Protein AF-A0A7H8HJT2-F1 (afdb_monomer)

Solvent-accessible surface area (backbone atoms only — not comparable to full-atom values): 13475 Å² total; per-residue (Å²): 136,85,87,85,81,87,90,82,76,97,67,93,83,79,85,86,83,77,87,74,81,73,79,78,73,80,71,80,75,73,77,80,58,39,55,55,86,49,66,78,91,55,50,76,42,41,47,87,78,46,63,70,43,47,49,54,39,50,53,29,63,74,62,76,36,90,57,95,48,67,93,54,37,70,39,71,44,84,57,85,88,40,80,57,45,59,58,64,90,75,38,27,30,30,33,63,17,70,44,90,93,54,95,56,66,68,40,27,31,41,36,38,36,79,79,39,31,36,31,40,17,75,62,60,74,75,50,65,28,39,32,20,68,51,51,37,44,98,47,54,61,74,50,54,79,88,39,54,77,39,38,46,72,74,45,54,73,57,47,47,51,50,53,50,30,52,74,71,66,72,53,85,56,47,74,38,81,56,58,32,22,50,56,35,71,62,66,88,71,41,31,31,34,34,82,53,55,97,42,26,34,41,35,35,37,82,88,70,45,41,36,38,17,75,54,54,66,73,47,67,24,24,55,37,84,91,68

Mean predicted aligned error: 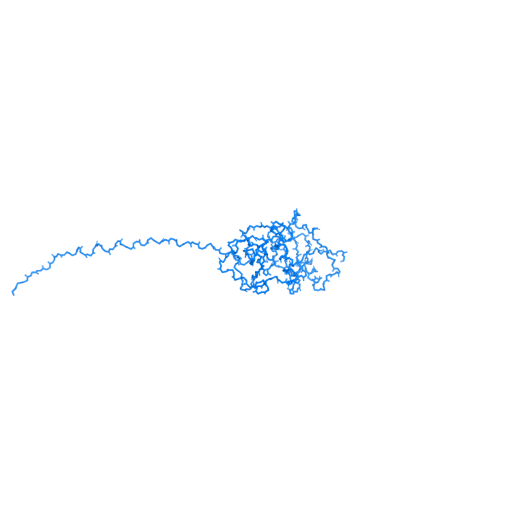10.38 Å

Secondary structure (DSSP, 8-state):
-----------SSSSSSSS-----PPPP-PPPPPBTT--TTPEEEEGGGS-HHHHHHHHHHHTT---SSTTTTTEE---TT--S-BPPTTSEEEEE---TT-SS--S-EEEEETTS-EEEESSTTSS-EEEETT---SPPTT-GGGSEEEEGGGS-HHHHHHHHHHHTT----EEE--TTS-SPP--TTSEEEEE-SSS-EEEEETTS-EEEESSTTS--EEEETT-

Radius of gyration: 28.76 Å; Cα contacts (8 Å, |Δi|>4): 379; chains: 1; bounding box: 74×33×116 Å

Structure (mmCIF, N/CA/C/O backbone):
data_AF-A0A7H8HJT2-F1
#
_entry.id   AF-A0A7H8HJT2-F1
#
loop_
_atom_site.group_PDB
_atom_site.id
_atom_site.type_symbol
_atom_site.label_atom_id
_atom_site.label_alt_id
_atom_site.label_comp_id
_atom_site.label_asym_id
_atom_site.label_entity_id
_atom_site.label_seq_id
_atom_site.pdbx_PDB_ins_code
_atom_site.Cartn_x
_atom_site.Cartn_y
_atom_site.Cartn_z
_atom_site.occupancy
_atom_site.B_iso_or_equiv
_atom_site.auth_seq_id
_atom_site.auth_comp_id
_atom_site.auth_asym_id
_atom_site.auth_atom_id
_atom_site.pdbx_PDB_model_num
ATOM 1 N N . MET A 1 1 ? -49.326 -6.472 -87.499 1.00 36.31 1 MET A N 1
ATOM 2 C CA . MET A 1 1 ? -49.658 -7.891 -87.725 1.00 36.31 1 MET A CA 1
ATOM 3 C C . MET A 1 1 ? -48.953 -8.717 -86.665 1.00 36.31 1 MET A C 1
ATOM 5 O O . MET A 1 1 ? -47.756 -8.562 -86.496 1.00 36.31 1 MET A O 1
ATOM 9 N N . THR A 1 2 ? -49.753 -9.527 -85.975 1.00 38.62 2 THR A N 1
ATOM 10 C CA . THR A 1 2 ? -49.403 -10.780 -85.284 1.00 38.62 2 THR A CA 1
ATOM 11 C C . THR A 1 2 ? -48.556 -10.730 -84.001 1.00 38.62 2 THR A C 1
ATOM 13 O O . THR A 1 2 ? -47.349 -10.535 -83.999 1.00 38.62 2 THR A O 1
ATOM 16 N N . ASN A 1 3 ? -49.277 -10.997 -82.908 1.00 44.75 3 ASN A N 1
ATOM 17 C CA . ASN A 1 3 ? -48.863 -11.364 -81.553 1.00 44.75 3 ASN A CA 1
ATOM 18 C C . ASN A 1 3 ? -47.884 -12.549 -81.499 1.00 44.75 3 ASN A C 1
ATOM 20 O O . ASN A 1 3 ? -48.032 -13.449 -82.313 1.00 44.75 3 ASN A O 1
ATOM 24 N N . TYR A 1 4 ? -47.102 -12.675 -80.418 1.00 41.81 4 TYR A N 1
ATOM 25 C CA . TYR A 1 4 ? -47.000 -13.956 -79.701 1.00 41.81 4 TYR A CA 1
ATOM 26 C C . TYR A 1 4 ? -46.896 -13.742 -78.188 1.00 41.81 4 TYR A C 1
ATOM 28 O O . TYR A 1 4 ? -46.193 -12.873 -77.683 1.00 41.81 4 TYR A O 1
ATOM 36 N N . ARG A 1 5 ? -47.720 -14.517 -77.491 1.00 43.94 5 ARG A N 1
ATOM 37 C CA . ARG A 1 5 ? -48.056 -14.434 -76.075 1.00 43.94 5 ARG A CA 1
ATOM 38 C C . ARG A 1 5 ? -46.945 -14.998 -75.190 1.00 43.94 5 ARG A C 1
ATOM 40 O O . ARG A 1 5 ? -46.301 -15.973 -75.547 1.00 43.94 5 ARG A O 1
ATOM 47 N N . SER A 1 6 ? -46.836 -14.381 -74.017 1.00 53.16 6 SER A N 1
ATOM 48 C CA . SER A 1 6 ? -46.512 -14.927 -72.696 1.00 53.16 6 SER A CA 1
ATOM 49 C C . SER A 1 6 ? -46.034 -16.382 -72.576 1.00 53.16 6 SER A C 1
ATOM 51 O O . SER A 1 6 ? -46.687 -17.300 -73.064 1.00 53.16 6 SER A O 1
ATOM 53 N N . ARG A 1 7 ? -45.079 -16.537 -71.642 1.00 49.69 7 ARG A N 1
ATOM 54 C CA . ARG A 1 7 ? -44.707 -17.728 -70.849 1.00 49.69 7 ARG A CA 1
ATOM 55 C C . ARG A 1 7 ? -43.439 -18.434 -71.312 1.00 49.69 7 ARG A C 1
ATOM 57 O O . ARG A 1 7 ? -43.517 -19.379 -72.072 1.00 49.69 7 ARG A O 1
ATOM 64 N N . LEU A 1 8 ? -42.313 -18.006 -70.745 1.00 44.44 8 LEU A N 1
ATOM 65 C CA . LEU A 1 8 ? -41.149 -18.818 -70.360 1.00 44.44 8 LEU A CA 1
ATOM 66 C C . LEU A 1 8 ? -40.417 -17.972 -69.297 1.00 44.44 8 LEU A C 1
ATOM 68 O O . LEU A 1 8 ? -39.782 -16.974 -69.606 1.00 44.44 8 LEU A O 1
ATOM 72 N N . ALA A 1 9 ? -40.822 -18.120 -68.034 1.00 41.59 9 ALA A N 1
ATOM 73 C CA . ALA A 1 9 ? -40.074 -18.914 -67.055 1.00 41.59 9 ALA A CA 1
ATOM 74 C C . ALA A 1 9 ? -38.827 -18.138 -66.569 1.00 41.59 9 ALA A C 1
ATOM 76 O O . ALA A 1 9 ? -37.747 -18.235 -67.130 1.00 41.59 9 ALA A O 1
ATOM 77 N N . ALA A 1 10 ? -38.947 -17.224 -65.606 1.00 43.66 10 ALA A N 1
ATOM 78 C CA . ALA A 1 10 ? -39.059 -17.555 -64.179 1.00 43.66 10 ALA A CA 1
ATOM 79 C C . ALA A 1 10 ? -38.002 -18.562 -63.663 1.00 43.66 10 ALA A C 1
ATOM 81 O O . ALA A 1 10 ? -38.321 -19.373 -62.803 1.00 43.66 10 ALA A O 1
ATOM 82 N N . VAL A 1 11 ? -36.760 -18.537 -64.176 1.00 43.28 11 VAL A N 1
ATOM 83 C CA . VAL A 1 11 ? -35.642 -19.337 -63.606 1.00 43.28 11 VAL A CA 1
ATOM 84 C C . VAL A 1 11 ? -34.335 -18.542 -63.410 1.00 43.28 11 VAL A C 1
ATOM 86 O O . VAL A 1 11 ? -33.373 -19.053 -62.854 1.00 43.28 11 VAL A O 1
ATOM 89 N N . LEU A 1 12 ? -34.288 -17.246 -63.731 1.00 40.78 12 LEU A N 1
ATOM 90 C CA . LEU A 1 12 ? -33.109 -16.392 -63.475 1.00 40.78 12 LEU A CA 1
ATOM 91 C C . LEU A 1 12 ? -33.237 -15.526 -62.208 1.00 40.78 12 LEU A C 1
ATOM 93 O O . LEU A 1 12 ? -32.639 -14.462 -62.107 1.00 40.78 12 LEU A O 1
ATOM 97 N N . LEU A 1 13 ? -34.016 -15.994 -61.228 1.00 43.12 13 LEU A N 1
ATOM 98 C CA . LEU A 1 13 ? -34.154 -15.357 -59.913 1.00 43.12 13 LEU A CA 1
ATOM 99 C C . LEU A 1 13 ? -34.208 -16.397 -58.777 1.00 43.12 13 LEU A C 1
ATOM 101 O O . LEU A 1 13 ? -34.994 -16.277 -57.847 1.00 43.12 13 LEU A O 1
ATOM 105 N N . ALA A 1 14 ? -33.410 -17.463 -58.879 1.00 44.62 14 ALA A N 1
ATOM 106 C CA . ALA A 1 14 ? -33.307 -18.498 -57.841 1.00 44.62 14 ALA A CA 1
ATOM 107 C C . ALA A 1 14 ? -31.869 -19.023 -57.660 1.00 44.62 14 ALA A C 1
ATOM 109 O O . ALA A 1 14 ? -31.666 -20.178 -57.306 1.00 44.62 14 ALA A O 1
ATOM 110 N N . LEU A 1 15 ? -30.859 -18.184 -57.918 1.00 43.91 15 LEU A N 1
ATOM 111 C CA . LEU A 1 15 ? -29.438 -18.526 -57.724 1.00 43.91 15 LEU A CA 1
ATOM 112 C C . LEU A 1 15 ? -28.619 -17.388 -57.086 1.00 43.91 15 LEU A C 1
ATOM 114 O O . LEU A 1 15 ? -27.396 -17.402 -57.128 1.00 43.91 15 LEU A O 1
ATOM 118 N N . LEU A 1 16 ? -29.293 -16.417 -56.457 1.00 45.38 16 LEU A N 1
ATOM 119 C CA . LEU A 1 16 ? -28.663 -15.282 -55.766 1.00 45.38 16 LEU A CA 1
ATOM 120 C C . LEU A 1 16 ? -29.206 -15.086 -54.334 1.00 45.38 16 LEU A C 1
ATOM 122 O O . LEU A 1 16 ? -29.330 -13.965 -53.859 1.00 45.38 16 LEU A O 1
ATOM 126 N N . ALA A 1 17 ? -29.577 -16.172 -53.648 1.00 46.28 17 ALA A N 1
ATOM 127 C CA . ALA A 1 17 ? -30.176 -16.106 -52.306 1.00 46.28 17 ALA A CA 1
ATOM 128 C C . ALA A 1 17 ? -29.551 -17.071 -51.279 1.00 46.28 17 ALA A C 1
ATOM 130 O O . ALA A 1 17 ? -30.155 -17.339 -50.247 1.00 46.28 17 ALA A O 1
ATOM 131 N N . THR A 1 18 ? -28.344 -17.593 -51.527 1.00 50.56 18 THR A N 1
ATOM 132 C CA . THR A 1 18 ? -27.650 -18.498 -50.584 1.00 50.56 18 THR A CA 1
ATOM 133 C C . THR A 1 18 ? -26.267 -18.012 -50.140 1.00 50.56 18 THR A C 1
ATOM 135 O O . THR A 1 18 ? -25.578 -18.735 -49.429 1.00 50.56 18 THR A O 1
ATOM 138 N N . LEU A 1 19 ? -25.857 -16.783 -50.483 1.00 48.25 19 LEU A N 1
ATOM 139 C CA . LEU A 1 19 ? -24.495 -16.289 -50.211 1.00 48.25 19 LEU A CA 1
ATOM 140 C C . LEU A 1 19 ? -24.355 -15.313 -49.027 1.00 48.25 19 LEU A C 1
ATOM 142 O O . LEU A 1 19 ? -23.348 -14.621 -48.930 1.00 48.25 19 LEU A O 1
ATOM 146 N N . PHE A 1 20 ? -25.331 -15.255 -48.118 1.00 52.09 20 PHE A N 1
ATOM 147 C CA . PHE A 1 20 ? -25.236 -14.450 -46.888 1.00 52.09 20 PHE A CA 1
ATOM 148 C C . PHE A 1 20 ? -25.702 -15.225 -45.647 1.00 52.09 20 PHE A C 1
ATOM 150 O O . PHE A 1 20 ? -26.383 -14.693 -44.776 1.00 52.09 20 PHE A O 1
ATOM 157 N N . ALA A 1 21 ? -25.306 -16.494 -45.524 1.00 54.56 21 ALA A N 1
ATOM 158 C CA . ALA A 1 21 ? -25.203 -17.110 -44.203 1.00 54.56 21 ALA A CA 1
ATOM 159 C C . ALA A 1 21 ? -23.903 -16.601 -43.562 1.00 54.56 21 ALA A C 1
ATOM 161 O O . ALA A 1 21 ? -22.869 -17.261 -43.605 1.00 54.56 21 ALA A O 1
ATOM 162 N N . GLY A 1 22 ? -23.939 -15.364 -43.058 1.00 55.56 22 GLY A N 1
ATOM 163 C CA . GLY A 1 22 ? -22.834 -14.784 -42.307 1.00 55.56 22 GLY A CA 1
ATOM 164 C C . GLY A 1 22 ? -22.571 -15.634 -41.071 1.00 55.56 22 GLY A C 1
ATOM 165 O O . GLY A 1 22 ? -23.349 -15.615 -40.120 1.00 55.56 22 GLY A O 1
ATOM 166 N N . THR A 1 23 ? -21.483 -16.398 -41.082 1.00 58.75 23 THR A N 1
ATOM 167 C CA . THR A 1 23 ? -20.924 -16.979 -39.866 1.00 58.75 23 THR A CA 1
ATOM 168 C C . THR A 1 23 ? -20.463 -15.813 -39.002 1.00 58.75 23 THR A C 1
ATOM 170 O O . THR A 1 23 ? -19.414 -15.226 -39.269 1.00 58.75 23 THR A O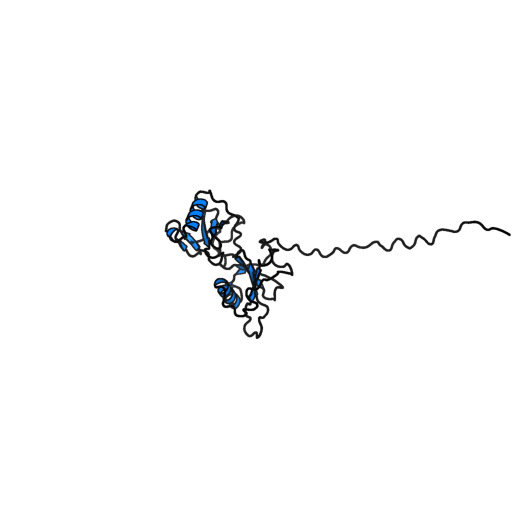 1
ATOM 173 N N . ALA A 1 24 ? -21.266 -15.427 -38.010 1.00 62.06 24 ALA A N 1
ATOM 174 C CA . ALA A 1 24 ? -20.833 -14.493 -36.984 1.00 62.06 24 ALA A CA 1
ATOM 175 C C . ALA A 1 24 ? -19.633 -15.126 -36.272 1.00 62.06 24 ALA A C 1
ATOM 177 O O . ALA A 1 24 ? -19.785 -16.049 -35.473 1.00 62.06 24 ALA A O 1
ATOM 178 N N . THR A 1 25 ? -18.425 -14.685 -36.620 1.00 61.06 25 THR A N 1
ATOM 179 C CA . THR A 1 25 ? -17.225 -15.020 -35.862 1.00 61.06 25 THR A CA 1
ATOM 180 C C . THR A 1 25 ? -17.430 -14.459 -34.459 1.00 61.06 25 THR A C 1
ATOM 182 O O . THR A 1 25 ? -17.683 -13.255 -34.351 1.00 61.06 25 THR A O 1
ATOM 185 N N . PRO A 1 26 ? -17.371 -15.273 -33.392 1.00 56.22 26 PRO A N 1
ATOM 186 C CA . PRO A 1 26 ? -17.445 -14.735 -32.045 1.00 56.22 26 PRO A CA 1
ATOM 187 C C . PRO A 1 26 ? -16.291 -13.745 -31.885 1.00 56.22 26 PRO A C 1
ATOM 189 O O . PRO A 1 26 ? -15.125 -14.119 -32.028 1.00 56.22 26 PRO A O 1
ATOM 192 N N . SER A 1 27 ? -16.614 -12.471 -31.649 1.00 60.16 27 SER A N 1
ATOM 193 C CA . SER A 1 27 ? -15.609 -11.497 -31.235 1.00 60.16 27 SER A CA 1
ATOM 194 C C . SER A 1 27 ? -14.902 -12.059 -30.003 1.00 60.16 27 SER A C 1
ATOM 196 O O . SER A 1 27 ? -15.592 -12.579 -29.117 1.00 60.16 27 SER A O 1
ATOM 198 N N . PRO A 1 28 ? -13.561 -11.990 -29.923 1.00 52.22 28 PRO A N 1
ATOM 199 C CA . PRO A 1 28 ? -12.865 -12.403 -28.718 1.00 52.22 28 PRO A CA 1
ATOM 200 C C . PRO A 1 28 ? -13.460 -11.622 -27.547 1.00 52.22 28 PRO A C 1
ATOM 202 O O . PRO A 1 28 ? -13.489 -10.390 -27.563 1.00 52.22 28 PRO A O 1
ATOM 205 N N . ALA A 1 29 ? -14.006 -12.345 -26.569 1.00 56.38 29 ALA A N 1
ATOM 206 C CA . ALA A 1 29 ? -14.458 -11.739 -25.333 1.00 56.38 29 ALA A CA 1
ATOM 207 C C . ALA A 1 29 ? -13.228 -11.099 -24.688 1.00 56.38 29 ALA A C 1
ATOM 209 O O . ALA A 1 29 ? -12.302 -11.803 -24.284 1.00 56.38 29 ALA A O 1
ATOM 210 N N . VAL A 1 30 ? -13.191 -9.767 -24.648 1.00 58.25 30 VAL A N 1
ATOM 211 C CA . VAL A 1 30 ? -12.221 -9.050 -23.822 1.00 58.25 30 VAL A CA 1
ATOM 212 C C . VAL A 1 30 ? -12.457 -9.551 -22.402 1.00 58.25 30 VAL A C 1
ATOM 214 O O . VAL A 1 30 ? -13.586 -9.476 -21.910 1.00 58.25 30 VAL A O 1
ATOM 217 N N . ALA A 1 31 ? -11.434 -10.148 -21.786 1.00 65.31 31 ALA A N 1
ATOM 218 C CA . ALA A 1 31 ? -11.529 -10.577 -20.399 1.00 65.31 31 ALA A CA 1
ATOM 219 C C . ALA A 1 31 ? -12.005 -9.378 -19.570 1.00 65.31 31 ALA A C 1
ATOM 221 O O . ALA A 1 31 ? -11.460 -8.281 -19.696 1.00 65.31 31 ALA A O 1
ATOM 222 N N . ALA A 1 32 ? -13.072 -9.566 -18.793 1.00 80.06 32 ALA A N 1
ATOM 223 C CA . ALA A 1 32 ? -13.625 -8.486 -17.995 1.00 80.06 32 ALA A CA 1
ATOM 224 C C . ALA A 1 32 ? -12.554 -8.003 -17.008 1.00 80.06 32 ALA A C 1
ATOM 226 O O . ALA A 1 32 ? -12.072 -8.782 -16.187 1.00 80.06 32 ALA A O 1
ATOM 227 N N . GLN A 1 33 ? -12.177 -6.729 -17.109 1.00 91.81 33 GLN A N 1
ATOM 228 C CA . GLN A 1 33 ? -11.269 -6.088 -16.166 1.00 91.81 33 GLN A CA 1
ATOM 229 C C . GLN A 1 33 ? -11.864 -6.149 -14.751 1.00 91.81 33 GLN A C 1
ATOM 231 O O . GLN A 1 33 ? -13.063 -5.929 -14.559 1.00 91.81 33 GLN A O 1
ATOM 236 N N . ASN A 1 34 ? -11.027 -6.423 -13.749 1.00 94.44 34 ASN A N 1
ATOM 237 C CA . ASN A 1 34 ? -11.461 -6.450 -12.355 1.00 94.44 34 ASN A CA 1
ATOM 238 C C . ASN A 1 34 ? -12.045 -5.091 -11.934 1.00 94.44 34 ASN A C 1
ATOM 240 O O . ASN A 1 34 ? -11.477 -4.047 -12.239 1.00 94.44 34 ASN A O 1
ATOM 244 N N . ALA A 1 35 ? -13.150 -5.085 -11.184 1.00 94.88 35 ALA A N 1
ATOM 245 C CA . ALA A 1 35 ? -13.676 -3.859 -10.576 1.00 94.88 35 ALA A CA 1
ATOM 246 C C . ALA A 1 35 ? -12.667 -3.250 -9.585 1.00 94.88 35 ALA A C 1
ATOM 248 O O . ALA A 1 35 ? -11.892 -3.991 -8.979 1.00 94.88 35 ALA A O 1
ATOM 249 N N . CYS A 1 36 ? -12.693 -1.924 -9.383 1.00 93.88 36 CYS A N 1
ATOM 250 C CA . CYS A 1 36 ? -11.777 -1.251 -8.457 1.00 93.88 36 CYS A CA 1
ATOM 251 C C . CYS A 1 36 ? -11.707 -1.959 -7.097 1.00 93.88 36 CYS A C 1
ATOM 253 O O . CYS A 1 36 ? -12.728 -2.203 -6.451 1.00 93.88 36 CYS A O 1
ATOM 255 N N . GLY A 1 37 ? -10.489 -2.284 -6.667 1.00 86.31 37 GLY A N 1
ATOM 256 C CA . GLY A 1 37 ? -10.242 -2.959 -5.400 1.00 86.31 37 GLY A CA 1
ATOM 257 C C . GLY A 1 37 ? -10.447 -4.474 -5.382 1.00 86.31 37 GLY A C 1
ATOM 258 O O . GLY A 1 37 ? -10.168 -5.098 -4.360 1.00 86.31 37 GLY A O 1
ATOM 259 N N . ASN A 1 38 ? -10.886 -5.082 -6.487 1.00 90.50 38 ASN A N 1
ATOM 260 C CA . ASN A 1 38 ? -10.845 -6.528 -6.652 1.00 90.50 38 ASN A CA 1
ATOM 261 C C . ASN A 1 38 ? -9.443 -6.962 -7.116 1.00 90.50 38 ASN A C 1
ATOM 263 O O . ASN A 1 38 ? -9.098 -6.848 -8.291 1.00 90.50 38 ASN A O 1
ATOM 267 N N . LEU A 1 39 ? -8.653 -7.492 -6.183 1.00 90.25 39 LEU A N 1
ATOM 268 C CA . LEU A 1 39 ? -7.288 -7.975 -6.426 1.00 90.25 39 LEU A CA 1
ATOM 269 C C . LEU A 1 39 ? -7.215 -9.480 -6.727 1.00 90.25 39 LEU A C 1
ATOM 271 O O . LEU A 1 39 ? -6.126 -10.037 -6.846 1.00 90.25 39 LEU A O 1
ATOM 275 N N . SER A 1 40 ? -8.359 -10.159 -6.852 1.00 86.56 40 SER A N 1
ATOM 276 C CA . SER A 1 40 ? -8.369 -11.583 -7.189 1.00 86.56 40 SER A CA 1
ATOM 277 C C . SER A 1 40 ? -7.726 -11.838 -8.556 1.00 86.56 40 SER A C 1
ATOM 279 O O . SER A 1 40 ? -7.877 -11.056 -9.494 1.00 86.56 40 SER A O 1
ATOM 281 N N . GLY A 1 41 ? -6.981 -12.938 -8.661 1.00 88.69 41 GLY A N 1
ATOM 282 C CA . GLY A 1 41 ? -6.293 -13.332 -9.893 1.00 88.69 41 GLY A CA 1
ATOM 283 C C . GLY A 1 41 ? -4.896 -12.731 -10.081 1.00 88.69 41 GLY A C 1
ATOM 284 O O . GLY A 1 41 ? -4.167 -13.199 -10.953 1.00 88.69 41 GLY A O 1
ATOM 285 N N . PHE A 1 42 ? -4.472 -11.769 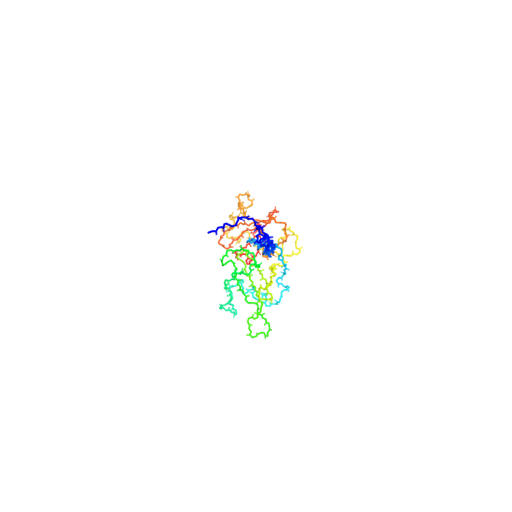-9.253 1.00 92.69 42 PHE A N 1
ATOM 286 C CA . PHE A 1 42 ? -3.082 -11.312 -9.256 1.00 92.69 42 PHE A CA 1
ATOM 287 C C . PHE A 1 42 ? -2.168 -12.339 -8.588 1.00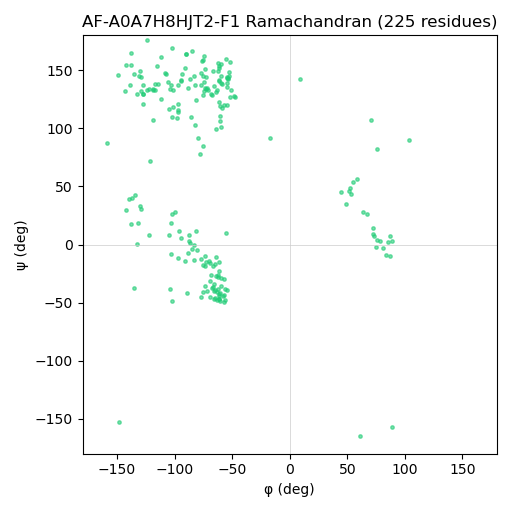 92.69 42 PHE A C 1
ATOM 289 O O . PHE A 1 42 ? -2.499 -12.922 -7.558 1.00 92.69 42 PHE A O 1
ATOM 296 N N . SER A 1 43 ? -0.984 -12.546 -9.164 1.00 93.62 43 SER A N 1
ATOM 297 C CA . SER A 1 43 ? 0.084 -13.262 -8.466 1.00 93.62 43 SER A CA 1
ATOM 298 C C . SER A 1 43 ? 0.682 -12.357 -7.395 1.00 93.62 43 SER A C 1
ATOM 300 O O . SER A 1 43 ? 1.029 -11.213 -7.686 1.00 93.62 43 SER A O 1
ATOM 302 N N . HIS A 1 44 ? 0.833 -12.875 -6.181 1.00 90.62 44 HIS A N 1
ATOM 303 C CA . HIS A 1 44 ? 1.448 -12.151 -5.073 1.00 90.62 44 HIS A CA 1
ATOM 304 C C . HIS A 1 44 ? 2.957 -12.400 -5.010 1.00 90.62 44 HIS A C 1
ATOM 306 O O . HIS A 1 44 ? 3.460 -13.445 -5.435 1.00 90.62 44 HIS A O 1
ATOM 312 N N . THR A 1 45 ? 3.686 -11.430 -4.475 1.00 92.12 45 THR A N 1
ATOM 313 C CA . THR A 1 45 ? 5.106 -11.540 -4.147 1.00 92.12 45 THR A CA 1
ATOM 314 C C . THR A 1 45 ? 5.411 -10.666 -2.944 1.00 92.12 45 THR A C 1
ATOM 316 O O . THR A 1 45 ? 4.860 -9.579 -2.812 1.00 92.12 45 THR A O 1
ATOM 319 N N . THR A 1 46 ? 6.339 -11.081 -2.087 1.00 90.81 46 THR A N 1
ATOM 320 C CA . THR A 1 46 ? 6.838 -10.180 -1.044 1.00 90.81 46 THR A CA 1
ATOM 321 C C . THR A 1 46 ? 7.757 -9.130 -1.662 1.00 90.81 46 THR A C 1
ATOM 323 O O . THR A 1 46 ? 8.446 -9.408 -2.651 1.00 90.81 46 THR A O 1
ATOM 326 N N . LEU A 1 47 ? 7.823 -7.939 -1.059 1.00 92.06 47 LEU A N 1
ATOM 327 C CA . LEU A 1 47 ? 8.789 -6.910 -1.465 1.00 92.06 47 LEU A CA 1
ATOM 328 C C . LEU A 1 47 ? 10.235 -7.438 -1.415 1.00 92.06 47 LEU A C 1
ATOM 330 O O . LEU A 1 47 ? 11.028 -7.179 -2.313 1.00 92.06 47 LEU A O 1
ATOM 334 N N . SER A 1 48 ? 10.556 -8.251 -0.405 1.00 90.75 48 SER A N 1
ATOM 335 C CA . SER A 1 48 ? 11.877 -8.868 -0.227 1.00 90.75 48 SER A CA 1
ATOM 336 C C . SER A 1 48 ? 12.254 -9.899 -1.296 1.00 90.75 48 SER A C 1
ATOM 338 O O . SER A 1 48 ? 13.433 -10.216 -1.430 1.00 90.75 48 SER A O 1
ATOM 340 N N . ALA A 1 49 ? 11.284 -10.432 -2.046 1.00 94.06 49 ALA A N 1
ATOM 341 C CA . ALA A 1 49 ? 11.524 -11.374 -3.139 1.00 94.06 49 ALA A CA 1
ATOM 342 C C . ALA A 1 49 ? 11.765 -10.678 -4.494 1.00 94.06 49 ALA A C 1
ATOM 344 O O . ALA A 1 49 ? 12.091 -11.341 -5.481 1.00 94.06 49 ALA A O 1
ATOM 345 N N . LEU A 1 50 ? 11.591 -9.355 -4.562 1.00 96.44 50 LEU A N 1
ATOM 346 C CA . LEU A 1 50 ? 11.877 -8.545 -5.745 1.00 96.44 50 LEU A CA 1
ATOM 347 C C . LEU A 1 50 ? 13.363 -8.136 -5.797 1.00 96.44 50 LEU A C 1
ATOM 349 O O . LEU A 1 50 ? 14.075 -8.262 -4.798 1.00 96.44 50 LEU A O 1
ATOM 353 N N . PRO A 1 51 ? 13.863 -7.629 -6.945 1.00 97.75 51 PRO A N 1
ATOM 354 C CA . PRO A 1 51 ? 15.188 -7.010 -7.000 1.00 97.75 51 PRO A CA 1
ATOM 355 C C . PRO A 1 51 ? 15.344 -5.922 -5.930 1.00 97.75 51 PRO A C 1
ATOM 357 O O . PRO A 1 51 ? 14.389 -5.197 -5.652 1.00 97.75 51 PRO A O 1
ATOM 360 N N . ALA A 1 52 ? 16.542 -5.775 -5.358 1.00 97.38 52 ALA A N 1
ATOM 361 C CA . ALA A 1 52 ? 16.791 -4.857 -4.242 1.00 97.38 52 ALA A CA 1
ATOM 362 C C . ALA A 1 52 ? 16.411 -3.398 -4.559 1.00 97.38 52 ALA A C 1
ATOM 364 O O . ALA A 1 52 ? 15.971 -2.663 -3.675 1.00 97.38 52 ALA A O 1
ATOM 365 N N . GLU A 1 53 ? 16.505 -2.995 -5.829 1.00 98.25 53 GLU A N 1
ATOM 366 C CA . GLU A 1 53 ? 16.103 -1.667 -6.292 1.00 98.25 53 GLU A CA 1
ATOM 367 C C . GLU A 1 53 ? 14.604 -1.407 -6.090 1.00 98.25 53 GLU A C 1
ATOM 369 O O . GLU A 1 53 ? 14.215 -0.261 -5.888 1.00 98.25 53 GLU A O 1
ATOM 374 N N . ALA A 1 54 ? 13.756 -2.444 -6.090 1.00 98.12 54 ALA A N 1
ATOM 375 C CA . ALA A 1 54 ? 12.331 -2.304 -5.794 1.00 98.12 54 ALA A CA 1
ATOM 376 C C . ALA A 1 54 ? 12.109 -1.868 -4.339 1.00 98.12 54 ALA A C 1
ATOM 378 O O . ALA A 1 54 ? 11.293 -0.986 -4.089 1.00 98.12 54 ALA A O 1
ATOM 379 N N . THR A 1 55 ? 12.878 -2.413 -3.391 1.00 96.69 55 THR A N 1
ATOM 380 C CA . THR A 1 55 ? 12.862 -1.969 -1.988 1.00 96.69 55 THR A CA 1
ATOM 381 C C . THR A 1 55 ? 13.331 -0.522 -1.861 1.00 96.69 55 THR A C 1
ATOM 383 O O . THR A 1 55 ? 12.730 0.257 -1.125 1.00 96.69 55 THR A O 1
ATOM 386 N N . THR A 1 56 ? 14.369 -0.124 -2.604 1.00 97.31 56 THR A N 1
ATOM 387 C CA . THR A 1 56 ? 14.813 1.278 -2.644 1.00 97.31 56 THR A CA 1
ATOM 388 C C . THR A 1 56 ? 13.715 2.200 -3.173 1.00 97.31 56 THR A C 1
ATOM 390 O O . THR A 1 56 ? 13.413 3.202 -2.529 1.00 97.31 56 THR A O 1
ATOM 393 N N . THR A 1 57 ? 13.083 1.855 -4.298 1.00 98.19 57 THR A N 1
ATOM 394 C CA . THR A 1 57 ? 11.967 2.627 -4.863 1.00 98.19 57 THR A CA 1
ATOM 395 C C . THR A 1 57 ? 10.786 2.688 -3.896 1.00 98.19 57 THR A C 1
ATOM 397 O O . THR A 1 57 ? 10.248 3.768 -3.676 1.00 98.19 57 THR A O 1
ATOM 400 N N . TYR A 1 58 ? 10.415 1.571 -3.266 1.00 95.88 58 TYR A N 1
ATOM 401 C CA . TYR A 1 58 ? 9.370 1.536 -2.242 1.00 95.88 58 TYR A CA 1
ATOM 402 C C . TYR A 1 58 ? 9.666 2.509 -1.093 1.00 95.88 58 TYR A C 1
ATOM 404 O O . TYR A 1 58 ? 8.803 3.308 -0.738 1.00 95.88 58 TYR A O 1
ATOM 412 N N . ASN A 1 59 ? 10.890 2.503 -0.558 1.00 93.56 59 ASN A N 1
ATOM 413 C CA . ASN A 1 59 ? 11.277 3.408 0.525 1.00 93.56 59 ASN A CA 1
ATOM 414 C C . ASN A 1 59 ? 11.191 4.883 0.107 1.00 93.56 59 ASN A C 1
ATOM 416 O O . ASN A 1 59 ? 10.746 5.701 0.904 1.00 93.56 59 ASN A O 1
ATOM 420 N N . LEU A 1 60 ? 11.562 5.216 -1.136 1.00 96.06 60 LEU A N 1
ATOM 421 C CA . LEU A 1 60 ? 11.389 6.571 -1.670 1.00 96.06 60 LEU A CA 1
ATOM 422 C C . LEU A 1 60 ? 9.912 6.952 -1.782 1.00 96.06 60 LEU A C 1
ATOM 424 O O . LEU A 1 60 ? 9.564 8.083 -1.475 1.00 96.06 60 LEU A O 1
ATOM 428 N N . ILE A 1 61 ? 9.036 6.026 -2.180 1.00 95.00 61 ILE A N 1
ATOM 429 C CA . ILE A 1 61 ? 7.586 6.273 -2.205 1.00 95.00 61 ILE A CA 1
ATOM 430 C C . ILE A 1 61 ? 7.078 6.599 -0.795 1.00 95.00 61 ILE A C 1
ATOM 432 O O . ILE A 1 61 ? 6.305 7.538 -0.636 1.00 95.00 61 ILE A O 1
ATOM 436 N N . GL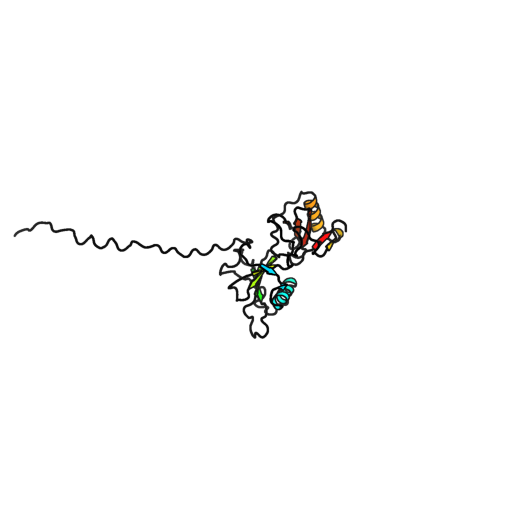N A 1 62 ? 7.552 5.886 0.235 1.00 88.94 62 GLN A N 1
ATOM 437 C CA . GLN A 1 62 ? 7.140 6.145 1.622 1.00 88.94 62 GLN A CA 1
ATOM 438 C C . GLN A 1 62 ? 7.554 7.532 2.127 1.00 88.94 62 GLN A C 1
ATOM 440 O O . GLN A 1 62 ? 6.912 8.076 3.022 1.00 88.94 62 GLN A O 1
ATOM 445 N N . THR A 1 63 ? 8.633 8.099 1.583 1.00 88.69 63 THR A N 1
ATOM 446 C CA . THR A 1 63 ? 9.156 9.414 1.983 1.00 88.69 63 THR A CA 1
ATOM 447 C C . THR A 1 63 ? 8.850 10.524 0.982 1.00 88.69 63 THR A C 1
ATOM 449 O O . THR A 1 63 ? 9.374 11.622 1.144 1.00 88.69 63 THR A O 1
ATOM 452 N N . ASP A 1 64 ? 8.030 10.247 -0.036 1.00 91.81 64 ASP A N 1
ATOM 453 C CA . ASP A 1 64 ? 7.730 11.161 -1.146 1.00 91.81 64 ASP A CA 1
ATOM 454 C C . ASP A 1 64 ? 8.994 11.698 -1.857 1.00 91.81 64 ASP A C 1
ATOM 456 O O . ASP A 1 64 ? 9.150 12.880 -2.166 1.00 91.81 64 ASP A O 1
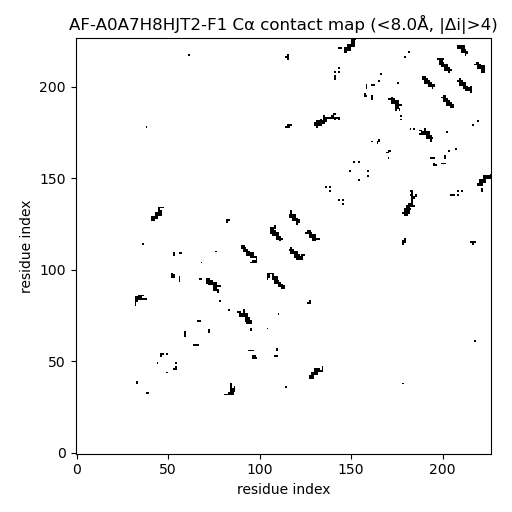ATOM 460 N N . GLY A 1 65 ? 9.945 10.796 -2.108 1.00 93.25 65 GLY A N 1
ATOM 461 C CA . GLY A 1 65 ? 11.188 11.075 -2.816 1.00 93.25 65 GLY A CA 1
ATOM 462 C C . GLY A 1 65 ? 12.343 11.540 -1.912 1.00 93.25 65 GLY A C 1
ATOM 463 O O . GLY A 1 65 ? 12.375 11.210 -0.723 1.00 93.25 65 GLY A O 1
ATOM 464 N N . PRO A 1 66 ? 13.346 12.249 -2.477 1.00 96.75 66 PRO A N 1
ATOM 465 C CA . PRO A 1 66 ? 13.433 12.693 -3.873 1.00 96.75 66 PRO A CA 1
ATOM 466 C C . PRO A 1 66 ? 13.551 11.524 -4.861 1.00 96.75 66 PRO A C 1
ATOM 468 O O . PRO A 1 66 ? 14.312 10.582 -4.640 1.00 96.75 66 PRO A O 1
ATOM 471 N N . PHE A 1 67 ? 12.812 11.591 -5.971 1.00 97.38 67 PHE A N 1
ATOM 472 C CA . PHE A 1 67 ? 12.804 10.529 -6.978 1.00 97.38 67 PHE A CA 1
ATOM 473 C C . PHE A 1 67 ? 13.933 10.682 -8.011 1.00 97.38 67 PHE A C 1
ATOM 475 O O . PHE A 1 67 ? 14.238 11.804 -8.425 1.00 97.38 67 PHE A O 1
ATOM 482 N N . PRO A 1 68 ? 14.543 9.572 -8.470 1.00 95.25 68 PRO A N 1
ATOM 483 C CA . PRO A 1 68 ? 15.638 9.605 -9.439 1.00 95.25 68 PRO A CA 1
ATOM 484 C C . PRO A 1 68 ? 15.198 10.061 -10.837 1.00 95.25 68 PRO A C 1
ATOM 486 O O . PRO A 1 68 ? 16.015 10.613 -11.574 1.00 95.25 68 PRO A O 1
ATOM 489 N N . TYR A 1 69 ? 13.926 9.871 -11.204 1.00 96.62 69 TYR A N 1
ATOM 490 C CA . TYR A 1 69 ? 13.368 10.339 -12.474 1.00 96.62 69 TYR A CA 1
ATOM 491 C C . TYR A 1 69 ? 12.186 11.286 -12.220 1.00 96.62 69 TYR A C 1
ATOM 493 O O . TYR A 1 69 ? 11.044 10.920 -12.480 1.00 96.62 69 TYR A O 1
ATOM 501 N N . PRO A 1 70 ? 12.419 12.523 -11.746 1.00 94.38 70 PRO A N 1
ATOM 502 C CA . PRO A 1 70 ? 11.364 13.402 -11.220 1.00 94.38 70 PRO A CA 1
ATOM 503 C C . PRO A 1 70 ? 10.315 13.851 -12.253 1.00 94.38 70 PRO A C 1
ATOM 505 O O . PRO A 1 70 ? 9.239 14.296 -11.879 1.00 94.38 70 PRO A O 1
ATOM 508 N N . ASN A 1 71 ? 10.598 13.721 -13.554 1.00 96.19 71 ASN A N 1
ATOM 509 C CA . ASN A 1 71 ? 9.628 14.004 -14.622 1.00 96.19 71 ASN A CA 1
ATOM 510 C C . ASN A 1 71 ? 8.701 12.813 -14.933 1.00 96.19 71 ASN A C 1
ATOM 512 O O . ASN A 1 71 ? 7.852 12.910 -15.817 1.00 96.19 71 ASN A O 1
ATOM 516 N N . ASN A 1 72 ? 8.916 11.664 -14.291 1.00 96.94 72 ASN A N 1
ATOM 517 C CA . ASN A 1 72 ? 8.221 10.416 -14.587 1.00 96.94 72 ASN A CA 1
ATOM 518 C C . ASN A 1 72 ? 7.760 9.677 -13.333 1.00 96.94 72 ASN A C 1
ATOM 520 O O . ASN A 1 72 ? 6.713 9.050 -13.354 1.00 96.94 72 ASN A O 1
ATOM 524 N N . ASP A 1 73 ? 8.550 9.705 -12.270 1.00 98.38 73 ASP A N 1
ATOM 525 C CA . ASP A 1 73 ? 8.217 9.053 -11.015 1.00 98.38 73 ASP A CA 1
ATOM 526 C C . ASP A 1 73 ? 7.149 9.878 -10.288 1.00 98.38 73 ASP A C 1
ATOM 528 O O . ASP A 1 73 ? 7.291 11.090 -10.126 1.00 98.38 73 ASP A O 1
ATOM 532 N N . GLY A 1 74 ? 6.070 9.216 -9.876 1.00 97.56 74 GLY A N 1
ATOM 533 C CA . GLY A 1 74 ? 4.913 9.839 -9.239 1.00 97.56 74 GLY A CA 1
ATOM 534 C C . GLY A 1 74 ? 3.867 10.391 -10.209 1.00 97.56 74 GLY A C 1
ATOM 535 O O . GLY A 1 74 ? 2.863 10.940 -9.757 1.00 97.56 74 GLY A O 1
ATOM 536 N N . VAL A 1 75 ? 4.034 10.242 -11.528 1.00 98.12 75 VAL A N 1
ATOM 537 C CA . VAL A 1 75 ? 2.983 10.628 -12.488 1.00 98.12 75 VAL A CA 1
ATOM 538 C C . VAL A 1 75 ? 1.842 9.609 -12.497 1.00 98.12 75 VAL A C 1
ATOM 540 O O . VAL A 1 75 ? 2.015 8.459 -12.090 1.00 98.12 75 VAL A O 1
ATOM 543 N N . VAL A 1 76 ? 0.670 10.035 -12.973 1.00 98.56 76 VAL A N 1
ATOM 544 C CA . VAL A 1 76 ? -0.512 9.170 -13.090 1.00 98.56 76 VAL A CA 1
ATOM 545 C C . VAL A 1 76 ? -0.254 8.038 -14.085 1.00 98.56 76 VAL A C 1
ATOM 547 O O . VAL A 1 76 ? 0.172 8.275 -15.214 1.00 98.56 76 VAL A O 1
ATOM 550 N N . PHE A 1 77 ? -0.576 6.815 -13.671 1.00 98.62 77 PHE A N 1
ATOM 551 C CA . PHE A 1 77 ? -0.641 5.642 -14.534 1.00 98.62 77 PHE A CA 1
ATOM 552 C C . PHE A 1 77 ? -2.096 5.396 -14.956 1.00 98.62 77 PHE A C 1
ATOM 554 O O . PHE A 1 77 ? -2.928 4.977 -14.156 1.00 98.62 77 PHE A O 1
ATOM 561 N N . ASP A 1 78 ? -2.408 5.640 -16.229 1.00 97.31 78 ASP A N 1
ATOM 562 C CA . ASP A 1 78 ? -3.786 5.590 -16.747 1.00 97.31 78 ASP A CA 1
ATOM 563 C C . ASP A 1 78 ? -4.397 4.177 -16.797 1.00 97.31 78 ASP A C 1
ATOM 565 O O . ASP A 1 78 ? -5.609 4.051 -16.963 1.00 97.31 78 ASP A O 1
ATOM 569 N N . ASN A 1 79 ? -3.582 3.117 -16.703 1.00 97.69 79 ASN A N 1
ATOM 570 C CA . ASN A 1 79 ? -4.028 1.723 -16.829 1.00 97.69 79 ASN A CA 1
ATOM 571 C C . ASN A 1 79 ? -4.864 1.466 -18.107 1.00 97.69 79 ASN A C 1
ATOM 573 O O . ASN A 1 79 ? -5.932 0.854 -18.065 1.00 97.69 79 ASN A O 1
ATOM 577 N N . ARG A 1 80 ? -4.392 1.961 -19.261 1.00 95.50 80 ARG A N 1
ATOM 578 C CA . ARG A 1 80 ? -5.144 1.957 -20.535 1.00 95.50 80 ARG A CA 1
ATOM 579 C C . ARG A 1 80 ? -5.399 0.556 -21.072 1.00 95.50 80 ARG A C 1
ATOM 581 O O . ARG A 1 80 ? -6.437 0.304 -21.672 1.00 95.50 80 ARG A O 1
ATOM 588 N N . GLU A 1 81 ? -4.452 -0.343 -20.845 1.00 94.50 81 GLU A N 1
ATOM 589 C CA . GLU A 1 81 ? -4.526 -1.755 -21.206 1.00 94.50 81 GLU A CA 1
ATOM 590 C C . GLU A 1 81 ? -5.487 -2.532 -20.294 1.00 94.50 81 GLU A C 1
ATOM 592 O O . GLU A 1 81 ? -5.810 -3.682 -20.583 1.00 94.50 81 GLU A O 1
ATOM 597 N N . GLY A 1 82 ? -5.955 -1.917 -19.200 1.00 95.38 82 GLY A N 1
ATOM 598 C CA . GLY A 1 82 ? -6.948 -2.491 -18.300 1.00 95.38 82 GLY A CA 1
ATOM 599 C C . GLY A 1 82 ? -6.452 -3.708 -17.521 1.00 95.38 82 GLY A C 1
ATOM 600 O O . GLY A 1 82 ? -7.256 -4.560 -17.153 1.00 95.38 82 GLY A O 1
ATOM 601 N N . ILE A 1 83 ? -5.139 -3.818 -17.288 1.00 96.31 83 ILE A N 1
ATOM 602 C CA . ILE A 1 83 ? -4.553 -4.965 -16.582 1.00 96.31 83 ILE A CA 1
ATOM 603 C C . ILE A 1 83 ? -4.788 -4.839 -15.075 1.00 96.31 83 ILE A C 1
ATOM 605 O O . ILE A 1 83 ? -5.188 -5.811 -14.437 1.00 96.31 83 ILE A O 1
ATOM 609 N N . LEU A 1 84 ? -4.573 -3.649 -14.497 1.00 97.56 84 LEU A N 1
ATOM 610 C CA . LEU A 1 84 ? -4.921 -3.373 -13.099 1.00 97.56 84 LEU A CA 1
ATOM 611 C C . LEU A 1 84 ? -6.444 -3.202 -12.945 1.00 97.56 84 LEU A C 1
ATOM 613 O O . LEU A 1 84 ? -7.128 -2.945 -13.939 1.00 97.56 84 LEU A O 1
ATOM 617 N N . PRO A 1 85 ? -7.010 -3.305 -11.731 1.00 97.19 85 PRO A N 1
ATOM 618 C CA . PRO A 1 85 ? -8.432 -3.049 -11.513 1.00 97.19 85 PRO A CA 1
ATOM 619 C C . PRO A 1 85 ? -8.915 -1.684 -12.042 1.00 97.19 85 PRO A C 1
ATOM 621 O O . PRO A 1 85 ? -8.186 -0.694 -12.057 1.00 97.19 85 PRO A O 1
ATOM 624 N N . ALA A 1 86 ? -10.169 -1.622 -12.482 1.00 96.94 86 ALA A N 1
ATOM 625 C CA . ALA A 1 86 ? -10.797 -0.434 -13.052 1.00 96.94 86 ALA A CA 1
ATOM 626 C C . ALA A 1 86 ? -11.160 0.584 -11.960 1.00 96.94 86 ALA A C 1
ATOM 628 O O . ALA A 1 86 ? -12.288 0.590 -11.463 1.00 96.94 86 ALA A O 1
ATOM 629 N N . CYS A 1 87 ? -10.202 1.428 -11.574 1.00 96.81 87 CYS A N 1
ATOM 630 C CA . CYS A 1 87 ? -10.380 2.531 -10.627 1.00 96.81 87 CYS A CA 1
ATOM 631 C C . CYS A 1 87 ? -10.487 3.897 -11.329 1.00 96.81 87 CYS A C 1
ATOM 633 O O . CYS A 1 87 ? -10.264 4.018 -12.532 1.00 96.81 87 CYS A O 1
ATOM 635 N N . ALA A 1 88 ? -10.867 4.935 -10.577 1.00 96.50 88 ALA A N 1
ATOM 636 C CA . ALA A 1 88 ? -10.985 6.294 -11.104 1.00 96.50 88 ALA A CA 1
ATOM 637 C C . ALA A 1 88 ? -9.638 6.842 -11.617 1.00 96.50 88 ALA A C 1
ATOM 639 O O . ALA A 1 88 ? -8.570 6.425 -11.170 1.00 96.50 88 ALA A O 1
ATOM 640 N N . SER A 1 89 ? -9.689 7.817 -12.529 1.00 95.88 89 SER A N 1
ATOM 641 C CA . SER A 1 89 ? -8.489 8.517 -13.007 1.00 95.88 89 SER A CA 1
ATOM 642 C C . SER A 1 89 ? -7.691 9.103 -11.840 1.00 95.88 89 SER A C 1
ATOM 644 O O . SER A 1 89 ? -8.273 9.667 -10.914 1.00 95.88 89 SER A O 1
ATOM 646 N N . GLY A 1 90 ? -6.363 8.991 -11.902 1.00 97.06 90 GLY A N 1
ATOM 647 C CA . GLY A 1 90 ? -5.470 9.426 -10.824 1.00 97.06 90 GLY A CA 1
ATOM 648 C C . GLY A 1 90 ? -5.389 8.463 -9.637 1.00 97.06 90 GLY A C 1
ATOM 649 O O . GLY A 1 90 ? -4.702 8.764 -8.673 1.00 97.06 90 GLY A O 1
ATOM 650 N N . TYR A 1 91 ? -6.062 7.306 -9.679 1.00 97.75 91 TYR A N 1
ATOM 651 C CA . TYR A 1 91 ? -5.941 6.310 -8.611 1.00 97.75 91 TYR A CA 1
ATOM 652 C C . TYR A 1 91 ? -4.546 5.683 -8.550 1.00 97.75 91 TYR A C 1
ATOM 654 O O . TYR A 1 91 ? -4.060 5.390 -7.453 1.00 97.75 91 TYR A O 1
ATOM 662 N N . TYR A 1 92 ? -3.942 5.450 -9.721 1.00 98.56 92 TYR A N 1
ATOM 663 C CA . TYR A 1 92 ? -2.649 4.794 -9.855 1.00 98.56 92 TYR A CA 1
ATOM 664 C C . TYR A 1 92 ? -1.541 5.785 -10.201 1.00 98.56 92 TYR A C 1
ATOM 666 O O . TYR A 1 92 ? -1.731 6.653 -11.054 1.00 98.56 92 TYR A O 1
ATOM 674 N N . HIS A 1 93 ? -0.368 5.599 -9.596 1.00 98.62 93 HIS A N 1
ATOM 675 C CA . HIS A 1 93 ? 0.847 6.354 -9.905 1.00 98.62 93 HIS A CA 1
ATOM 676 C C . HIS A 1 93 ? 2.018 5.408 -10.156 1.00 98.62 93 HIS A C 1
ATOM 678 O O . HIS A 1 93 ? 2.116 4.361 -9.519 1.00 98.62 93 HIS A O 1
ATOM 684 N N . GLU A 1 94 ? 2.907 5.752 -11.085 1.00 98.62 94 GLU A N 1
ATOM 685 C CA . GLU A 1 94 ? 4.046 4.903 -11.443 1.00 98.62 94 GLU A CA 1
ATOM 686 C C . GLU A 1 94 ? 5.393 5.442 -10.955 1.00 98.62 94 GLU A C 1
ATOM 688 O O . GLU A 1 94 ? 5.636 6.645 -10.905 1.00 98.62 94 GLU A O 1
ATOM 693 N N . TYR A 1 95 ? 6.301 4.521 -10.634 1.00 98.75 95 TYR A N 1
ATOM 694 C CA . TYR A 1 95 ? 7.640 4.817 -10.146 1.00 98.75 95 TYR A CA 1
ATOM 695 C C . TYR A 1 95 ? 8.651 3.874 -10.781 1.00 98.75 95 TYR A C 1
ATOM 697 O O . TYR A 1 95 ? 8.443 2.662 -10.893 1.00 98.75 95 TYR A O 1
ATOM 705 N N . THR A 1 96 ? 9.785 4.425 -11.187 1.00 98.62 96 THR A N 1
ATOM 706 C CA . THR A 1 96 ? 10.866 3.662 -11.796 1.00 98.62 96 THR A CA 1
ATOM 707 C C . THR A 1 96 ? 11.562 2.785 -10.766 1.00 98.62 96 THR A C 1
ATOM 709 O O . THR A 1 96 ? 11.953 3.243 -9.693 1.00 98.62 96 THR A O 1
ATOM 712 N N . VAL A 1 97 ? 11.776 1.519 -11.124 1.00 98.62 97 VAL A N 1
ATOM 713 C CA . VAL A 1 97 ? 12.710 0.635 -10.426 1.00 98.62 97 VAL A CA 1
ATOM 714 C C . VAL A 1 97 ? 13.982 0.560 -11.273 1.00 98.62 97 VAL A C 1
ATOM 716 O O . VAL A 1 97 ? 13.941 -0.014 -12.366 1.00 98.62 97 VAL A O 1
ATOM 719 N N . PRO A 1 98 ? 15.107 1.149 -10.829 1.00 97.62 98 PRO A N 1
ATOM 720 C CA . PRO A 1 98 ? 16.346 1.127 -11.594 1.00 97.62 98 PRO A CA 1
ATOM 721 C C . PRO A 1 98 ? 16.782 -0.293 -11.976 1.00 97.62 98 PRO A C 1
ATOM 723 O O . PRO A 1 98 ? 16.627 -1.253 -11.223 1.00 97.62 98 PRO A O 1
ATOM 726 N N . THR A 1 99 ? 17.338 -0.431 -13.178 1.00 97.44 99 THR A N 1
ATOM 727 C CA . THR A 1 99 ? 17.993 -1.669 -13.612 1.00 97.44 99 THR A CA 1
ATOM 728 C C . THR A 1 99 ? 19.502 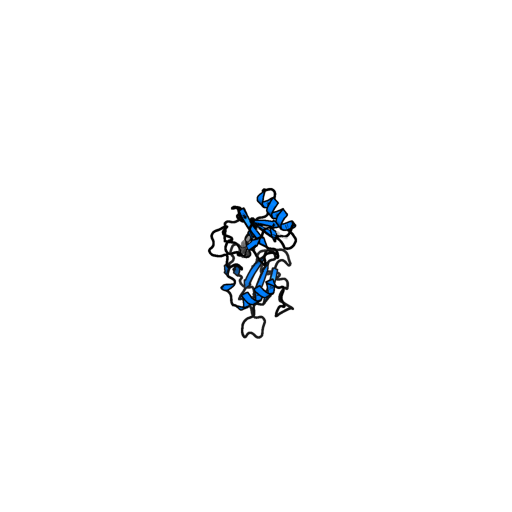-1.444 -13.564 1.00 97.44 99 THR A C 1
ATOM 730 O O . THR A 1 99 ? 19.986 -0.591 -14.312 1.00 97.44 99 THR A O 1
ATOM 733 N N . PRO A 1 100 ? 20.255 -2.170 -12.716 1.00 96.00 100 PRO A N 1
ATOM 734 C CA . PRO A 1 100 ? 21.701 -2.001 -12.610 1.00 96.00 100 PRO A CA 1
ATOM 735 C C . PRO A 1 100 ? 22.402 -2.065 -13.966 1.00 96.00 100 PRO A C 1
ATOM 737 O O . PRO A 1 100 ? 22.129 -2.948 -14.777 1.00 96.00 100 PRO A O 1
ATOM 740 N N . GLY A 1 101 ? 23.296 -1.107 -14.214 1.00 94.19 101 GLY A N 1
ATOM 741 C CA . GLY A 1 101 ? 24.054 -1.010 -15.464 1.00 94.19 101 GLY A CA 1
ATOM 742 C C . GLY A 1 101 ? 23.266 -0.495 -16.675 1.00 94.19 101 GLY A C 1
ATOM 743 O O . GLY A 1 101 ? 23.858 -0.321 -17.737 1.00 94.19 101 GLY A O 1
ATOM 744 N N . SER A 1 102 ? 21.963 -0.219 -16.552 1.00 94.88 102 SER A N 1
ATOM 745 C CA . SER A 1 102 ? 21.207 0.424 -17.630 1.00 94.88 102 SER A CA 1
ATOM 746 C C . SER A 1 102 ? 21.506 1.922 -17.694 1.00 94.88 102 SER A C 1
ATOM 748 O O . SER A 1 102 ? 21.518 2.607 -16.675 1.00 94.88 102 SER A O 1
ATOM 750 N N . SER A 1 103 ? 21.677 2.449 -18.906 1.00 93.56 103 SER A N 1
ATOM 751 C CA . SER A 1 103 ? 21.756 3.893 -19.175 1.00 93.56 103 SER A CA 1
ATOM 752 C C . SER A 1 103 ? 20.381 4.562 -19.308 1.00 93.56 103 SER A C 1
ATOM 754 O O . SER A 1 103 ? 20.292 5.764 -19.543 1.00 93.56 103 SER A O 1
ATOM 756 N N . THR A 1 104 ? 19.301 3.789 -19.185 1.00 94.56 104 THR A N 1
ATOM 757 C CA . THR A 1 104 ? 17.914 4.247 -19.342 1.00 94.56 104 THR A CA 1
ATOM 758 C C . THR A 1 104 ? 17.100 3.916 -18.090 1.00 94.56 104 THR A C 1
ATOM 760 O O . THR A 1 104 ? 17.580 3.230 -17.190 1.00 94.56 104 THR A O 1
ATOM 763 N N . ARG A 1 105 ? 15.829 4.338 -18.047 1.00 96.12 105 ARG A N 1
ATOM 764 C CA . ARG A 1 105 ? 14.876 3.946 -16.989 1.00 96.12 105 ARG A CA 1
ATOM 765 C C . ARG A 1 105 ? 14.598 2.435 -16.930 1.00 96.12 105 ARG A C 1
ATOM 767 O O . ARG A 1 105 ? 14.001 1.964 -15.964 1.00 96.12 105 ARG A O 1
ATOM 774 N N . GLY A 1 106 ? 14.960 1.669 -17.963 1.00 96.44 106 GLY A N 1
ATOM 775 C CA . GLY A 1 106 ? 14.636 0.244 -18.062 1.00 96.44 106 GLY A CA 1
ATOM 776 C C . GLY A 1 106 ? 13.126 -0.035 -18.083 1.00 96.44 106 GLY A C 1
ATOM 777 O O . GLY A 1 106 ? 12.309 0.868 -18.281 1.00 96.44 106 GLY A O 1
ATOM 778 N N . THR A 1 107 ? 12.752 -1.296 -17.862 1.00 97.81 107 THR A N 1
ATOM 779 C CA . THR A 1 107 ? 11.368 -1.803 -17.970 1.00 97.81 107 THR A CA 1
ATOM 780 C C . THR A 1 107 ? 10.673 -2.021 -16.626 1.00 97.81 107 THR A C 1
ATOM 782 O O . THR A 1 107 ? 9.483 -2.325 -16.586 1.00 97.81 107 THR A O 1
ATOM 785 N N . ARG A 1 108 ? 11.401 -1.899 -15.513 1.00 98.75 108 ARG A N 1
ATOM 786 C CA . ARG A 1 108 ? 10.891 -2.244 -14.183 1.00 98.75 108 ARG A CA 1
ATOM 787 C C . ARG A 1 108 ? 10.189 -1.052 -13.540 1.00 98.75 108 ARG A C 1
ATOM 789 O O . ARG A 1 108 ? 10.723 0.062 -13.565 1.00 98.75 108 ARG A O 1
ATOM 796 N N . ARG A 1 109 ? 9.018 -1.271 -12.947 1.00 98.75 109 ARG A N 1
ATOM 797 C CA . ARG A 1 109 ? 8.254 -0.230 -12.242 1.00 98.75 109 ARG A CA 1
ATOM 798 C C . ARG A 1 109 ? 7.575 -0.787 -11.000 1.00 98.75 109 ARG A C 1
ATOM 800 O O . ARG A 1 109 ? 7.247 -1.973 -10.953 1.00 98.75 109 ARG A O 1
ATOM 807 N N . ILE A 1 110 ? 7.326 0.102 -10.045 1.00 98.69 110 ILE A N 1
ATOM 808 C CA . ILE A 1 110 ? 6.270 -0.058 -9.048 1.00 98.69 110 ILE A CA 1
ATOM 809 C C . ILE A 1 110 ? 5.121 0.863 -9.460 1.00 98.69 110 ILE A C 1
ATOM 811 O O . ILE A 1 110 ? 5.359 2.020 -9.795 1.00 98.69 110 ILE A O 1
ATOM 815 N N . VAL A 1 111 ? 3.892 0.357 -9.439 1.00 98.75 111 VAL A N 1
ATOM 816 C CA . VAL A 1 111 ? 2.669 1.155 -9.568 1.00 98.75 111 VAL A CA 1
ATOM 817 C C . VAL A 1 111 ? 1.943 1.122 -8.229 1.00 98.75 111 VAL A C 1
ATOM 819 O O . VAL A 1 111 ? 1.678 0.040 -7.710 1.00 98.75 111 VAL A O 1
ATOM 822 N N . THR A 1 112 ? 1.644 2.282 -7.656 1.00 97.88 112 THR A N 1
ATOM 823 C CA . THR A 1 112 ? 0.885 2.399 -6.405 1.00 97.88 112 THR A CA 1
ATOM 824 C C . THR A 1 112 ? -0.593 2.575 -6.702 1.00 97.88 112 THR A C 1
ATOM 826 O O . THR A 1 112 ? -0.948 3.187 -7.704 1.00 97.88 112 THR A O 1
ATOM 829 N N . GLY A 1 113 ? -1.456 2.045 -5.841 1.00 95.94 113 GLY A N 1
ATOM 830 C CA . GLY A 1 113 ? -2.878 2.353 -5.791 1.00 95.94 113 GLY A CA 1
ATOM 831 C C . GLY A 1 113 ? -3.206 3.199 -4.565 1.00 95.94 113 GLY A C 1
ATOM 832 O O . GLY A 1 113 ? -2.604 3.050 -3.501 1.00 95.94 113 GLY A O 1
ATOM 833 N N . SER A 1 114 ? -4.188 4.090 -4.698 1.00 91.06 114 SER A N 1
ATOM 834 C CA . SER A 1 114 ? -4.580 5.004 -3.617 1.00 91.06 114 SER A CA 1
ATOM 835 C C . SER A 1 114 ? -5.150 4.302 -2.378 1.00 91.06 114 SER A C 1
ATOM 837 O O . SER A 1 114 ? -5.326 4.956 -1.361 1.00 91.06 114 SER A O 1
ATOM 839 N N . ALA A 1 115 ? -5.455 3.003 -2.406 1.00 87.75 115 ALA A N 1
ATOM 840 C CA . ALA A 1 115 ? -5.864 2.262 -1.211 1.00 87.75 115 ALA A CA 1
ATOM 841 C C . ALA A 1 115 ? -4.727 1.403 -0.635 1.00 87.75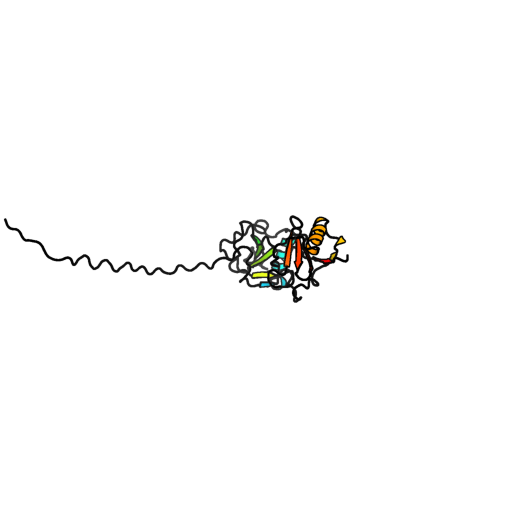 115 ALA A C 1
ATOM 843 O O . ALA A 1 115 ? -5.011 0.392 -0.003 1.00 87.75 115 ALA A O 1
ATOM 844 N N . GLY A 1 116 ? -3.471 1.798 -0.876 1.00 88.25 116 GLY A N 1
ATOM 845 C CA . GLY A 1 116 ? -2.281 1.160 -0.309 1.00 88.25 116 GLY A CA 1
ATOM 846 C C . GLY A 1 116 ? -1.745 -0.016 -1.127 1.00 88.25 116 GLY A C 1
ATOM 847 O O . GLY A 1 116 ? -0.833 -0.711 -0.689 1.00 88.25 116 GLY A O 1
ATOM 848 N N . GLU A 1 117 ? -2.281 -0.262 -2.323 1.00 93.94 117 GLU A N 1
ATOM 849 C CA . GLU A 1 117 ? -1.774 -1.330 -3.181 1.00 93.94 117 GLU A CA 1
ATOM 850 C C . GLU A 1 117 ? -0.421 -0.968 -3.792 1.00 93.94 117 GLU A C 1
ATOM 852 O O . GLU A 1 117 ? -0.202 0.164 -4.221 1.00 93.94 117 GLU A O 1
ATOM 857 N N . TYR A 1 118 ? 0.453 -1.958 -3.935 1.00 96.44 118 TYR A N 1
ATOM 858 C CA . TYR A 1 118 ? 1.686 -1.828 -4.700 1.00 96.44 118 TYR A CA 1
ATOM 859 C C . TYR A 1 118 ? 1.749 -2.961 -5.712 1.00 96.44 118 TYR A C 1
ATOM 861 O O . TYR A 1 118 ? 1.590 -4.126 -5.360 1.00 96.44 118 TYR A O 1
ATOM 869 N N . PHE A 1 119 ? 2.000 -2.633 -6.971 1.00 98.31 119 PHE A N 1
ATOM 870 C CA . PHE A 1 119 ? 2.150 -3.603 -8.044 1.00 98.31 119 PHE A CA 1
ATOM 871 C C . PHE A 1 119 ? 3.544 -3.498 -8.641 1.00 98.31 119 PHE A C 1
ATOM 873 O O . PHE A 1 119 ? 4.008 -2.406 -8.954 1.00 98.31 119 PHE A O 1
ATOM 880 N N . TYR A 1 120 ? 4.205 -4.631 -8.843 1.00 98.62 120 TYR A N 1
ATOM 881 C CA . TYR A 1 120 ? 5.477 -4.697 -9.546 1.00 98.62 120 TYR A CA 1
ATOM 882 C C . TYR A 1 120 ? 5.271 -5.171 -10.980 1.00 98.62 120 TYR A C 1
ATOM 884 O O . TYR A 1 120 ? 4.634 -6.199 -11.205 1.00 98.62 120 TYR A O 1
ATOM 892 N N . THR A 1 121 ? 5.894 -4.475 -11.927 1.00 98.69 121 THR A N 1
ATOM 893 C CA . THR A 1 121 ? 6.095 -4.948 -13.301 1.00 98.69 121 THR A CA 1
ATOM 894 C C . THR A 1 121 ? 7.591 -5.036 -13.579 1.00 98.69 121 THR A C 1
ATOM 896 O O . THR A 1 121 ? 8.339 -4.092 -13.316 1.00 98.69 121 THR A O 1
ATOM 899 N N . GLY A 1 122 ? 8.034 -6.152 -14.158 1.00 97.94 122 GLY A N 1
ATOM 900 C CA . GLY A 1 122 ? 9.406 -6.320 -14.653 1.00 97.94 122 GLY A CA 1
ATOM 901 C C . GLY A 1 122 ? 9.557 -6.052 -16.155 1.00 97.94 122 GLY A C 1
ATOM 902 O O . GLY A 1 122 ? 10.677 -5.935 -16.655 1.00 97.94 122 GLY A O 1
ATOM 903 N N . ASP A 1 123 ? 8.440 -5.947 -16.869 1.00 97.75 123 ASP A N 1
ATOM 904 C CA . ASP A 1 123 ? 8.331 -6.074 -18.323 1.00 97.75 123 ASP A CA 1
ATOM 905 C C . ASP A 1 123 ? 7.576 -4.897 -18.960 1.00 97.75 123 ASP A C 1
ATOM 907 O O . ASP A 1 123 ? 6.966 -5.032 -20.016 1.00 97.75 123 ASP A O 1
ATOM 911 N N . HIS A 1 124 ? 7.674 -3.717 -18.340 1.00 97.25 124 HIS A N 1
ATOM 912 C CA . HIS A 1 124 ? 7.092 -2.471 -18.833 1.00 97.25 124 HIS A CA 1
ATOM 913 C C . HIS A 1 124 ? 5.565 -2.545 -19.019 1.00 97.25 124 HIS A C 1
ATOM 915 O O . HIS A 1 124 ? 5.040 -2.257 -20.093 1.00 97.25 124 HIS A O 1
ATOM 921 N N . TYR A 1 125 ? 4.878 -2.894 -17.927 1.00 98.06 125 TYR A N 1
ATOM 922 C CA . TYR A 1 125 ? 3.421 -2.949 -17.759 1.00 98.06 125 TYR A CA 1
ATOM 923 C C . TYR A 1 125 ? 2.728 -4.101 -18.494 1.00 98.06 125 TYR A C 1
ATOM 925 O O . TYR A 1 125 ? 1.502 -4.133 -18.519 1.00 98.06 125 TYR A O 1
ATOM 933 N N . ALA A 1 126 ? 3.469 -5.055 -19.067 1.00 97.19 126 ALA A N 1
ATOM 934 C CA . ALA A 1 126 ? 2.860 -6.208 -19.727 1.00 97.19 126 ALA A CA 1
ATOM 935 C C . ALA A 1 126 ? 2.275 -7.201 -18.710 1.00 97.19 126 ALA A C 1
ATOM 937 O O . ALA A 1 126 ? 1.219 -7.784 -18.959 1.00 97.19 126 ALA A O 1
ATOM 938 N N . THR A 1 127 ? 2.921 -7.374 -17.553 1.00 96.94 127 THR A N 1
ATOM 939 C CA . THR A 1 127 ? 2.400 -8.176 -16.443 1.00 96.94 127 THR A CA 1
ATOM 940 C C . THR A 1 127 ? 2.630 -7.506 -15.092 1.00 96.94 127 THR A C 1
ATOM 942 O O . THR A 1 127 ? 3.555 -6.715 -14.905 1.00 96.94 127 THR A O 1
ATOM 945 N N . PHE A 1 128 ? 1.782 -7.845 -14.117 1.00 98.31 128 PHE A N 1
ATOM 946 C CA . PHE A 1 128 ? 1.875 -7.311 -12.763 1.00 98.31 128 PHE A CA 1
ATOM 947 C C . PHE A 1 128 ? 1.821 -8.410 -11.707 1.00 98.31 128 PHE A C 1
ATOM 949 O O . PHE A 1 128 ? 1.081 -9.388 -11.825 1.00 98.31 128 PHE A O 1
ATOM 956 N N . LYS A 1 129 ? 2.578 -8.196 -10.631 1.00 97.38 129 LYS A N 1
ATOM 957 C CA . LYS A 1 129 ? 2.441 -8.914 -9.361 1.00 97.38 129 LYS A CA 1
ATOM 958 C C . LYS A 1 129 ? 2.003 -7.939 -8.278 1.00 97.38 129 LYS A C 1
ATOM 960 O O . LYS A 1 129 ? 2.553 -6.841 -8.225 1.00 97.38 129 LYS A O 1
ATOM 965 N N . LEU A 1 130 ? 1.068 -8.332 -7.416 1.00 95.62 130 LEU A N 1
ATOM 966 C CA . LEU A 1 130 ? 0.773 -7.566 -6.204 1.00 95.62 130 LEU A CA 1
ATOM 967 C C . LEU A 1 130 ? 1.920 -7.762 -5.205 1.00 95.62 130 LEU A C 1
ATOM 969 O O . LEU A 1 130 ? 2.390 -8.886 -5.017 1.00 95.62 130 LEU A O 1
ATOM 973 N N . ILE A 1 131 ? 2.392 -6.672 -4.610 1.00 93.88 131 ILE A N 1
ATOM 974 C CA . ILE A 1 131 ? 3.477 -6.676 -3.636 1.00 93.88 131 ILE A CA 1
ATOM 975 C C . ILE A 1 131 ? 2.886 -6.672 -2.227 1.00 93.88 131 ILE A C 1
ATOM 977 O O . ILE A 1 131 ? 2.216 -5.720 -1.835 1.00 93.88 131 ILE A O 1
ATOM 981 N N . ASP A 1 132 ? 3.220 -7.693 -1.446 1.00 89.38 132 ASP A N 1
ATOM 982 C CA . ASP A 1 132 ? 2.932 -7.741 -0.017 1.00 89.38 132 ASP A CA 1
ATOM 983 C C . ASP A 1 132 ? 4.075 -7.031 0.742 1.00 89.38 132 ASP A C 1
ATOM 985 O O . ASP A 1 132 ? 5.214 -7.518 0.795 1.00 89.38 132 ASP A O 1
ATOM 989 N N . ILE A 1 133 ? 3.790 -5.852 1.306 1.00 85.50 133 ILE A N 1
ATOM 990 C CA . ILE A 1 133 ? 4.774 -4.929 1.904 1.00 85.50 133 ILE A CA 1
ATOM 991 C C . ILE A 1 133 ? 5.272 -5.401 3.268 1.00 85.50 133 ILE A C 1
ATOM 993 O O . ILE A 1 133 ? 6.464 -5.326 3.562 1.00 85.50 133 ILE A O 1
ATOM 997 N N . GLY A 1 134 ? 4.375 -5.916 4.104 1.00 70.31 134 GLY A N 1
ATOM 998 C CA . GLY A 1 134 ? 4.725 -6.405 5.439 1.00 70.31 134 GLY A CA 1
ATOM 999 C C . GLY A 1 134 ? 5.164 -7.862 5.455 1.00 70.31 134 GLY A C 1
ATOM 1000 O O . GLY A 1 134 ? 5.283 -8.431 6.538 1.00 70.31 134 GLY A O 1
ATOM 1001 N N . GLY A 1 135 ? 5.343 -8.470 4.272 1.00 57.78 135 GLY A N 1
ATOM 1002 C CA . GLY A 1 135 ? 5.549 -9.904 4.119 1.00 57.78 135 GLY A CA 1
ATOM 1003 C C . GLY A 1 135 ? 4.579 -10.688 4.988 1.00 57.78 135 GLY A C 1
ATOM 1004 O O . GLY A 1 135 ? 5.074 -11.553 5.704 1.00 57.78 135 GLY A O 1
ATOM 1005 N N . GLY A 1 136 ? 3.286 -10.292 4.986 1.00 49.56 136 GLY A N 1
ATOM 1006 C CA . GLY A 1 136 ? 2.215 -10.708 5.898 1.00 49.56 136 GLY A CA 1
ATOM 1007 C C . GLY A 1 136 ? 2.604 -11.967 6.634 1.00 49.56 136 GLY A C 1
ATOM 1008 O O . GLY A 1 136 ? 2.515 -13.056 6.066 1.00 49.56 136 GLY A O 1
ATOM 1009 N N . GLY A 1 137 ? 3.213 -11.772 7.809 1.00 51.75 137 GLY A N 1
ATOM 1010 C CA . GLY A 1 137 ? 4.032 -12.819 8.398 1.00 51.75 137 GLY A CA 1
ATOM 1011 C C . GLY A 1 137 ? 3.225 -14.099 8.542 1.00 51.75 137 GLY A C 1
ATOM 1012 O O . GLY A 1 137 ? 1.998 -14.073 8.621 1.00 51.75 137 GLY A O 1
ATOM 1013 N N . THR A 1 138 ? 3.918 -15.224 8.654 1.00 58.50 138 THR A N 1
ATOM 1014 C CA . THR A 1 138 ? 3.365 -16.557 8.961 1.00 58.50 138 THR A CA 1
ATOM 1015 C C . THR A 1 138 ? 2.541 -16.624 10.263 1.00 58.50 138 THR A C 1
ATOM 1017 O O . THR A 1 138 ? 2.229 -17.706 10.753 1.00 58.50 138 THR A O 1
ATOM 1020 N N . HIS A 1 139 ? 2.241 -15.475 10.862 1.00 74.62 139 HIS A N 1
ATOM 1021 C CA . HIS A 1 139 ? 1.350 -15.264 11.977 1.00 74.62 139 HIS A CA 1
ATOM 1022 C C . HIS A 1 139 ? -0.070 -15.696 11.620 1.00 74.62 139 HIS A C 1
ATOM 1024 O O . HIS A 1 139 ? -0.563 -15.494 10.508 1.00 74.62 139 HIS A O 1
ATOM 1030 N N . ALA A 1 140 ? -0.730 -16.316 12.593 1.00 89.12 140 ALA A N 1
ATOM 1031 C CA . ALA A 1 140 ? -2.119 -16.711 12.455 1.00 89.12 140 ALA A CA 1
ATOM 1032 C C . ALA A 1 140 ? -3.008 -15.479 12.223 1.00 89.12 140 ALA A C 1
ATOM 1034 O O . ALA A 1 140 ? -2.690 -14.373 12.664 1.00 89.12 140 ALA A O 1
ATOM 1035 N N . CYS A 1 141 ? -4.149 -15.680 11.564 1.00 91.12 141 CYS A N 1
ATOM 1036 C CA . CYS A 1 141 ? -5.150 -14.631 11.402 1.00 91.12 141 CYS A CA 1
ATOM 1037 C C . CYS A 1 141 ? -5.445 -13.935 12.748 1.00 91.12 141 CYS A C 1
ATOM 1039 O O . CYS A 1 141 ? -5.719 -14.603 13.746 1.00 91.12 141 CYS A O 1
ATOM 1041 N N . GLY A 1 142 ? -5.359 -12.601 12.767 1.00 90.38 142 GLY A N 1
ATOM 1042 C CA . GLY A 1 142 ? -5.555 -11.772 13.961 1.00 90.38 142 GLY A CA 1
ATOM 1043 C C . GLY A 1 142 ? -4.340 -11.598 14.885 1.00 90.38 142 GLY A C 1
ATOM 1044 O O . GLY A 1 142 ? -4.371 -10.745 15.772 1.00 90.38 142 GLY A O 1
ATOM 1045 N N . ASP A 1 143 ? -3.238 -12.324 14.675 1.00 92.81 143 ASP A N 1
ATOM 1046 C CA . ASP A 1 143 ? -2.014 -12.153 15.464 1.00 92.81 143 ASP A CA 1
ATOM 1047 C C . ASP A 1 143 ? -1.190 -10.941 14.989 1.00 92.81 143 ASP A C 1
ATOM 1049 O O . ASP A 1 143 ? -0.327 -11.030 14.118 1.00 92.81 143 ASP A O 1
ATOM 1053 N N . LEU A 1 144 ? -1.437 -9.782 15.604 1.00 92.75 144 LEU A N 1
ATOM 1054 C CA . LEU A 1 144 ? -0.712 -8.535 15.323 1.00 92.75 144 LEU A CA 1
ATOM 1055 C C . LEU A 1 144 ? 0.643 -8.423 16.047 1.00 92.75 144 LEU A C 1
ATOM 1057 O O . LEU A 1 144 ? 1.215 -7.331 16.104 1.00 92.75 144 LEU A O 1
ATOM 1061 N N . SER A 1 145 ? 1.158 -9.497 16.655 1.00 90.19 145 SER A N 1
ATOM 1062 C CA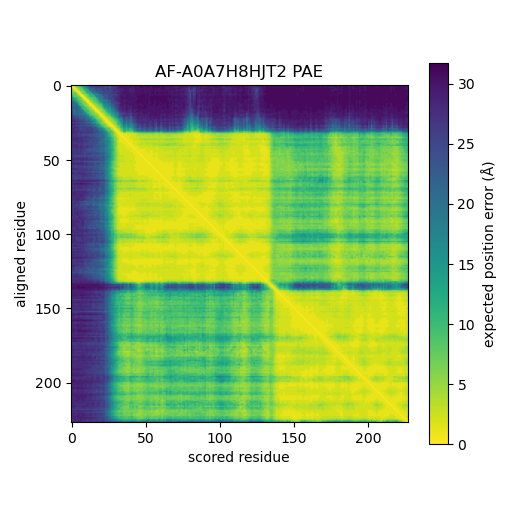 . SER A 1 145 ? 2.392 -9.442 17.455 1.00 90.19 145 SER A CA 1
ATOM 1063 C C . SER A 1 145 ? 3.632 -9.036 16.653 1.00 90.19 145 SER A C 1
ATOM 1065 O O . SER A 1 145 ? 4.530 -8.418 17.231 1.00 90.19 145 SER A O 1
ATOM 1067 N N . GLY A 1 146 ? 3.641 -9.297 15.341 1.00 87.12 146 GLY A N 1
ATOM 1068 C CA . GLY A 1 146 ? 4.688 -8.860 14.414 1.00 87.12 146 GLY A CA 1
ATOM 1069 C C . GLY A 1 146 ? 4.711 -7.350 14.142 1.00 87.12 146 GLY A C 1
ATOM 1070 O O . GLY A 1 146 ? 5.705 -6.840 13.630 1.00 87.12 146 GLY A O 1
ATOM 1071 N N . LEU A 1 147 ? 3.658 -6.607 14.507 1.00 91.00 147 LEU A N 1
ATOM 1072 C CA . LEU A 1 147 ? 3.626 -5.155 14.338 1.00 91.00 147 LEU A CA 1
ATOM 1073 C C . LEU A 1 147 ? 4.328 -4.432 15.490 1.00 91.00 147 LEU A C 1
ATOM 1075 O O . LEU A 1 147 ? 4.194 -4.786 16.672 1.00 91.00 147 LEU A O 1
ATOM 1079 N N . ALA A 1 148 ? 4.984 -3.322 15.141 1.00 92.88 148 ALA A N 1
ATOM 1080 C CA . ALA A 1 148 ? 5.429 -2.336 16.114 1.00 92.88 148 ALA A CA 1
ATOM 1081 C C . ALA A 1 148 ? 4.245 -1.886 16.985 1.00 92.88 148 ALA A C 1
ATOM 1083 O O . ALA A 1 148 ? 3.109 -1.774 16.525 1.00 92.88 148 ALA A O 1
ATOM 1084 N N . LYS A 1 149 ? 4.499 -1.637 18.266 1.00 95.31 149 LYS A N 1
ATOM 1085 C CA . LYS A 1 149 ? 3.463 -1.271 19.234 1.00 95.31 149 LYS A CA 1
ATOM 1086 C C . LYS A 1 149 ? 3.351 0.248 19.364 1.00 95.31 149 LYS A C 1
ATOM 1088 O O . LYS A 1 149 ? 4.364 0.942 19.379 1.00 95.31 149 LYS A O 1
ATOM 1093 N N . ILE A 1 150 ? 2.125 0.750 19.491 1.00 97.00 150 ILE A N 1
ATOM 1094 C CA . ILE A 1 150 ? 1.820 2.122 19.909 1.00 97.00 150 ILE A CA 1
ATOM 1095 C C . ILE A 1 150 ? 0.894 2.080 21.119 1.00 97.00 150 ILE A C 1
ATOM 1097 O O . ILE A 1 150 ? -0.080 1.325 21.132 1.00 97.00 150 ILE A O 1
ATOM 1101 N N . GLY A 1 151 ? 1.203 2.867 22.146 1.00 97.81 151 GLY A N 1
ATOM 1102 C CA . GLY A 1 151 ? 0.348 2.944 23.319 1.00 97.81 151 GLY A CA 1
ATOM 1103 C C . GLY A 1 151 ? -0.906 3.766 23.069 1.00 97.81 151 GLY A C 1
ATOM 1104 O O . GLY A 1 151 ? -0.868 4.769 22.353 1.00 97.81 151 GLY A O 1
ATOM 1105 N N . TYR A 1 152 ? -2.022 3.367 23.674 1.00 97.56 152 TYR A N 1
ATOM 1106 C CA . TYR A 1 152 ? -3.275 4.108 23.607 1.00 97.56 152 TYR A CA 1
ATOM 1107 C C . TYR A 1 152 ? -3.096 5.559 24.061 1.00 97.56 152 TYR A C 1
ATOM 1109 O O . TYR A 1 152 ? -3.619 6.466 23.417 1.00 97.56 152 TYR A O 1
ATOM 1117 N N . SER A 1 153 ? -2.298 5.812 25.100 1.00 97.00 153 SER A N 1
ATOM 1118 C CA . SER A 1 153 ? -1.957 7.163 25.562 1.00 97.00 153 SER A CA 1
ATOM 1119 C C . SER A 1 153 ? -1.256 8.024 24.501 1.00 97.00 153 SER A C 1
ATOM 1121 O O . SER A 1 153 ? -1.468 9.240 24.486 1.00 97.00 153 SER A O 1
ATOM 1123 N N . GLN A 1 154 ? -0.510 7.414 23.575 1.00 97.44 154 GLN A N 1
ATOM 1124 C CA . GLN A 1 154 ? 0.224 8.088 22.496 1.00 97.44 154 GLN A CA 1
ATOM 1125 C C . GLN A 1 154 ? -0.645 8.398 21.270 1.00 97.44 154 GLN A C 1
ATOM 1127 O O . GLN A 1 154 ? -0.229 9.165 20.404 1.00 97.44 154 GLN A O 1
ATOM 1132 N N . LEU A 1 155 ? -1.845 7.817 21.177 1.00 97.31 155 LEU A N 1
ATOM 1133 C CA . LEU A 1 155 ? -2.775 8.104 20.088 1.00 97.31 155 LEU A CA 1
ATOM 1134 C C . LEU A 1 155 ? -3.291 9.549 20.155 1.00 97.31 155 LEU A C 1
ATOM 1136 O O . LEU A 1 155 ? -3.487 10.121 21.238 1.00 97.31 155 LEU A O 1
ATOM 1140 N N . SER A 1 156 ? -3.589 10.114 18.983 1.00 96.25 156 SER A N 1
ATOM 1141 C CA . SER A 1 156 ? -4.295 11.393 18.876 1.00 96.25 156 SER A CA 1
ATOM 1142 C C . SER A 1 156 ? -5.680 11.314 19.537 1.00 96.25 156 SER A C 1
ATOM 1144 O O . SER A 1 156 ? -6.277 10.241 19.650 1.00 96.25 156 SER A O 1
ATOM 1146 N N . SER A 1 157 ? -6.233 12.451 19.969 1.00 97.00 157 SER A N 1
ATOM 1147 C CA . SER A 1 157 ? -7.565 12.490 20.599 1.00 97.00 157 SER A CA 1
ATOM 1148 C C . SER A 1 157 ? -8.672 11.957 19.677 1.00 97.00 157 SER A C 1
ATOM 1150 O O . SER A 1 157 ? -9.593 11.278 20.136 1.00 97.00 157 SER A O 1
ATOM 1152 N N . ALA A 1 158 ? -8.556 12.207 18.368 1.00 97.44 158 ALA A N 1
ATOM 1153 C CA . ALA A 1 158 ? -9.465 11.662 17.363 1.00 97.44 158 ALA A CA 1
ATOM 1154 C C . ALA A 1 158 ? -9.345 10.132 17.270 1.00 97.44 158 ALA A C 1
ATOM 1156 O O . ALA A 1 158 ? -10.356 9.434 17.345 1.00 97.44 158 ALA A O 1
ATOM 1157 N N . ALA A 1 159 ? -8.119 9.597 17.205 1.00 97.50 159 ALA A N 1
ATOM 1158 C CA . ALA A 1 159 ? -7.889 8.153 17.173 1.00 97.50 159 ALA A CA 1
ATOM 1159 C C . ALA A 1 159 ? -8.415 7.466 18.444 1.00 97.50 159 ALA A C 1
ATOM 1161 O O . ALA A 1 159 ? -9.093 6.445 18.347 1.00 97.50 159 ALA A O 1
ATOM 1162 N N . LYS A 1 160 ? -8.195 8.056 19.628 1.00 98.19 160 LYS A N 1
ATOM 1163 C CA . LYS A 1 160 ? -8.752 7.566 20.905 1.00 98.19 160 LYS A CA 1
ATOM 1164 C C . LYS A 1 160 ? -10.278 7.491 20.878 1.00 98.19 160 LYS A C 1
ATOM 1166 O O . LYS A 1 160 ? -10.849 6.485 21.289 1.00 98.19 160 LYS A O 1
ATOM 1171 N N . THR A 1 161 ? -10.933 8.525 20.351 1.00 98.00 161 THR A N 1
ATOM 1172 C CA . THR A 1 161 ? -12.398 8.563 20.210 1.00 98.00 161 THR A CA 1
ATOM 1173 C C . THR A 1 161 ? -12.895 7.435 19.307 1.00 98.00 161 THR A C 1
ATOM 1175 O O . THR A 1 161 ? -13.811 6.703 19.680 1.00 98.00 161 THR A O 1
ATOM 1178 N N . VAL A 1 162 ? -12.257 7.239 18.148 1.00 98.25 162 VAL A N 1
ATOM 1179 C CA . VAL A 1 162 ? -12.601 6.147 17.226 1.00 98.25 162 VAL A CA 1
ATOM 1180 C C . VAL A 1 162 ? -12.391 4.786 17.884 1.00 98.25 162 VAL A C 1
ATOM 1182 O O . VAL A 1 162 ? -13.302 3.966 17.854 1.00 98.25 162 VAL A O 1
ATOM 1185 N N . VAL A 1 163 ? -11.255 4.553 18.548 1.00 98.19 163 VAL A N 1
ATOM 1186 C CA . VAL A 1 163 ? -10.999 3.308 19.294 1.00 98.19 163 VAL A CA 1
ATOM 1187 C C . VAL A 1 163 ? -12.074 3.062 20.355 1.00 98.19 163 VAL A C 1
ATOM 1189 O O . VAL A 1 163 ? -12.566 1.941 20.470 1.00 98.19 163 VAL A O 1
ATOM 1192 N N . GLY A 1 164 ? -12.473 4.094 21.103 1.00 97.75 164 GLY A N 1
ATOM 1193 C CA . GLY A 1 164 ? -13.561 4.007 22.077 1.00 97.75 164 GLY A CA 1
ATOM 1194 C C . GLY A 1 164 ? -14.872 3.537 21.444 1.00 97.75 164 GLY A C 1
ATOM 1195 O O . GLY A 1 164 ? -15.466 2.574 21.924 1.00 97.75 164 GLY A O 1
ATOM 1196 N N . ASN A 1 165 ? -15.267 4.152 20.326 1.00 97.94 165 ASN A N 1
ATOM 1197 C CA . ASN A 1 165 ? -16.489 3.811 19.591 1.00 97.94 165 ASN A CA 1
ATOM 1198 C C . ASN A 1 165 ? -16.442 2.411 18.955 1.00 97.94 165 ASN A C 1
ATOM 1200 O O . ASN A 1 165 ? -17.447 1.706 18.903 1.00 97.94 165 ASN A O 1
ATOM 1204 N N . VAL A 1 166 ? -15.274 1.987 18.465 1.00 97.62 166 VAL A N 1
ATOM 1205 C CA . VAL A 1 166 ? -15.066 0.626 17.950 1.00 97.62 166 VAL A CA 1
ATOM 1206 C C . VAL A 1 166 ? -15.264 -0.389 19.072 1.00 97.62 166 VAL A C 1
ATOM 1208 O O . VAL A 1 166 ? -16.010 -1.352 18.910 1.00 97.62 166 VAL A O 1
ATOM 1211 N N . ARG A 1 167 ? -14.654 -0.150 20.239 1.00 96.62 167 ARG A N 1
ATOM 1212 C CA . ARG A 1 167 ? -14.734 -1.056 21.393 1.00 96.62 167 ARG A CA 1
ATOM 1213 C C . ARG A 1 167 ? -16.118 -1.113 22.033 1.00 96.62 167 ARG A C 1
ATOM 1215 O O . ARG A 1 167 ? -16.484 -2.157 22.561 1.00 96.62 167 ARG A O 1
ATOM 1222 N N . SER A 1 168 ? -16.880 -0.022 22.001 1.00 96.50 168 SER A N 1
ATOM 1223 C CA . SER A 1 168 ? -18.271 0.001 22.469 1.00 96.50 168 SER A CA 1
ATOM 1224 C C . SER A 1 168 ? -19.266 -0.546 21.438 1.00 96.50 168 SER A C 1
ATOM 1226 O O . SER A 1 168 ? -20.452 -0.651 21.743 1.00 96.50 168 SER A O 1
ATOM 1228 N N . GLY A 1 169 ? -18.811 -0.882 20.225 1.00 93.81 169 GLY A N 1
ATOM 1229 C CA . GLY A 1 169 ? -19.665 -1.360 19.138 1.00 93.81 169 GLY A CA 1
ATOM 1230 C C . GLY A 1 169 ? -20.543 -0.276 18.504 1.00 93.81 169 GLY A C 1
ATOM 1231 O O . GLY A 1 169 ? -21.477 -0.608 17.778 1.00 93.81 169 GLY A O 1
ATOM 1232 N N . THR A 1 170 ? -20.270 1.008 18.760 1.00 94.75 170 THR A N 1
ATOM 1233 C CA . THR A 1 170 ? -21.044 2.133 18.208 1.00 94.75 170 THR A CA 1
ATOM 1234 C C . THR A 1 170 ? -20.491 2.654 16.880 1.00 94.75 170 THR A C 1
ATOM 1236 O O . THR A 1 170 ? -21.179 3.394 16.178 1.00 94.75 170 THR A O 1
ATOM 1239 N N . ALA A 1 171 ? -19.266 2.277 16.502 1.00 94.00 171 ALA A N 1
ATOM 1240 C CA . ALA A 1 171 ? -18.673 2.656 15.223 1.00 94.00 171 ALA A CA 1
ATOM 1241 C C . ALA A 1 171 ? -19.140 1.749 14.071 1.00 94.00 171 ALA A C 1
ATOM 1243 O O . ALA A 1 171 ? -19.133 0.522 14.174 1.00 94.00 171 ALA A O 1
ATOM 1244 N N . THR A 1 172 ? -19.448 2.355 12.921 1.00 94.25 172 THR A N 1
ATOM 1245 C CA . THR A 1 172 ? -19.635 1.633 11.654 1.00 94.25 172 THR A CA 1
ATOM 1246 C C . THR A 1 172 ? -18.378 1.791 10.807 1.00 94.25 172 THR A C 1
ATOM 1248 O O . THR A 1 172 ? -18.004 2.907 10.459 1.00 94.25 172 THR A O 1
ATOM 1251 N N . GLY A 1 173 ? -17.718 0.674 10.507 1.00 93.94 173 GLY A N 1
ATOM 1252 C CA . GLY A 1 173 ? -16.530 0.619 9.654 1.00 93.94 173 GLY A CA 1
ATOM 1253 C C . GLY A 1 173 ? -16.818 -0.095 8.340 1.00 93.94 173 GLY A C 1
ATOM 1254 O O . GLY A 1 173 ? -17.787 -0.855 8.236 1.00 93.94 173 GLY A O 1
ATOM 1255 N N . THR A 1 174 ? -15.962 0.126 7.351 1.00 95.31 174 THR A N 1
ATOM 1256 C CA . THR A 1 174 ? -15.967 -0.610 6.081 1.00 95.31 174 THR A CA 1
ATOM 1257 C C . THR A 1 174 ? -15.073 -1.842 6.182 1.00 95.31 174 THR A C 1
ATOM 1259 O O . THR A 1 174 ? -14.265 -1.950 7.102 1.00 95.31 174 THR A O 1
ATOM 1262 N N . THR A 1 175 ? -15.205 -2.801 5.266 1.00 94.81 175 THR A N 1
ATOM 1263 C CA . THR A 1 175 ? -14.255 -3.920 5.203 1.00 94.81 175 THR A CA 1
ATOM 1264 C C . THR A 1 175 ? -12.859 -3.400 4.868 1.00 94.81 175 THR A C 1
ATOM 1266 O O . THR A 1 175 ? -12.693 -2.604 3.944 1.00 94.81 175 THR A O 1
ATOM 1269 N N . TYR A 1 176 ? -11.860 -3.858 5.620 1.00 93.06 176 TYR A N 1
ATOM 1270 C CA . TYR A 1 176 ? -10.455 -3.677 5.287 1.00 93.06 176 TYR A CA 1
ATOM 1271 C C . TYR A 1 176 ? -9.948 -4.942 4.596 1.00 93.06 176 TYR A C 1
ATOM 1273 O O . TYR A 1 176 ? -9.918 -6.011 5.203 1.00 93.06 176 TYR A O 1
ATOM 1281 N N . GLU A 1 177 ? -9.556 -4.816 3.330 1.00 88.62 177 GLU A N 1
ATOM 1282 C CA . GLU A 1 177 ? -9.131 -5.957 2.507 1.00 88.62 177 GLU A CA 1
ATOM 1283 C C . GLU A 1 177 ? -7.640 -6.300 2.663 1.00 88.62 177 GLU A C 1
ATOM 1285 O O . GLU A 1 177 ? -7.171 -7.225 2.010 1.00 88.62 177 GLU A O 1
ATOM 1290 N N . ASN A 1 178 ? -6.891 -5.582 3.516 1.00 88.88 178 ASN A N 1
ATOM 1291 C CA . ASN A 1 178 ? -5.458 -5.815 3.750 1.00 88.88 178 ASN A CA 1
ATOM 1292 C C . ASN A 1 178 ? -4.637 -5.842 2.451 1.00 88.88 178 ASN A C 1
ATOM 1294 O O . ASN A 1 178 ? -3.859 -6.763 2.200 1.00 88.88 178 ASN A O 1
ATOM 1298 N N . ARG A 1 179 ? -4.851 -4.838 1.596 1.00 86.81 179 ARG A N 1
ATOM 1299 C CA . ARG A 1 179 ? -4.300 -4.814 0.235 1.00 86.81 179 ARG A CA 1
ATOM 1300 C C . ARG A 1 179 ? -2.798 -4.541 0.193 1.00 86.81 179 ARG A C 1
ATOM 1302 O O . ARG A 1 179 ? -2.147 -4.856 -0.794 1.00 86.81 179 ARG A O 1
ATOM 1309 N N . GLU A 1 180 ? -2.268 -3.993 1.276 1.00 87.00 180 GLU A N 1
ATOM 1310 C CA . GLU A 1 180 ? -0.846 -3.798 1.535 1.00 87.00 180 GLU A CA 1
ATOM 1311 C C . GLU A 1 180 ? -0.153 -5.120 1.910 1.00 87.00 180 GLU A C 1
ATOM 1313 O O . GLU A 1 180 ? 1.076 -5.202 1.916 1.00 87.00 180 GLU A O 1
ATOM 1318 N N . GLY A 1 181 ? -0.924 -6.142 2.308 1.00 85.38 181 GLY A N 1
ATOM 1319 C CA . GLY A 1 181 ? -0.401 -7.415 2.802 1.00 85.38 181 GLY A CA 1
ATOM 1320 C C . GLY A 1 181 ? 0.402 -7.278 4.101 1.00 85.38 181 GLY A C 1
ATOM 1321 O O . GLY A 1 181 ? 1.335 -8.050 4.329 1.00 85.38 181 GLY A O 1
ATOM 1322 N N . VAL A 1 182 ? 0.097 -6.269 4.930 1.00 88.19 182 VAL A N 1
ATOM 1323 C CA . VAL A 1 182 ? 0.828 -6.000 6.181 1.00 88.19 182 VAL A CA 1
ATOM 1324 C C . VAL A 1 182 ? 0.231 -6.751 7.369 1.00 88.19 182 VAL A C 1
ATOM 1326 O O . VAL A 1 182 ? 0.978 -7.288 8.187 1.00 88.19 182 VAL A O 1
ATOM 1329 N N . LEU A 1 183 ? -1.099 -6.811 7.483 1.00 90.12 183 LEU A N 1
ATOM 1330 C CA . LEU A 1 183 ? -1.748 -7.605 8.529 1.00 90.12 183 LEU A CA 1
ATOM 1331 C C . LEU A 1 183 ? -1.708 -9.106 8.173 1.00 90.12 183 LEU A C 1
ATOM 1333 O O . LEU A 1 183 ? -1.591 -9.448 6.992 1.00 90.12 183 LEU A O 1
ATOM 1337 N N . PRO A 1 184 ? -1.830 -10.019 9.157 1.00 89.44 184 PRO A N 1
ATOM 1338 C CA . PRO A 1 184 ? -1.965 -11.449 8.886 1.00 89.44 184 PRO A CA 1
ATOM 1339 C C . PRO A 1 184 ? -3.115 -11.755 7.924 1.00 89.44 184 PRO A C 1
ATOM 1341 O O . PRO A 1 184 ? -4.179 -11.137 7.985 1.00 89.44 184 PRO A O 1
ATOM 1344 N N . SER A 1 185 ? -2.917 -12.735 7.043 1.00 86.75 185 SER A N 1
ATOM 1345 C CA . SER A 1 185 ? -3.943 -13.111 6.071 1.00 86.75 185 SER A CA 1
ATOM 1346 C C . SER A 1 185 ? -5.142 -13.762 6.770 1.00 86.75 185 SER A C 1
ATOM 1348 O O . SER A 1 185 ? -4.999 -14.689 7.569 1.00 86.75 185 SER A O 1
ATOM 1350 N N . CYS A 1 186 ? -6.338 -13.269 6.465 1.00 89.25 186 CYS A N 1
ATOM 1351 C CA . CYS A 1 186 ? -7.596 -13.673 7.081 1.00 89.25 186 CYS A CA 1
ATOM 1352 C C . CYS A 1 186 ? -8.685 -13.819 6.014 1.00 89.25 186 CYS A C 1
ATOM 1354 O O . CYS A 1 186 ? -8.562 -13.299 4.907 1.00 89.25 186 CYS A O 1
ATOM 1356 N N . ALA A 1 187 ? -9.794 -14.481 6.356 1.00 89.56 187 ALA A N 1
ATOM 1357 C CA . ALA A 1 187 ? -10.975 -14.477 5.496 1.00 89.56 187 ALA A CA 1
ATOM 1358 C C . ALA A 1 187 ? -11.498 -13.042 5.283 1.00 89.56 187 ALA A C 1
ATOM 1360 O O . ALA A 1 187 ? -11.468 -12.225 6.209 1.00 89.56 187 ALA A O 1
ATOM 1361 N N . SER A 1 188 ? -12.021 -12.746 4.088 1.00 88.31 188 SER A N 1
ATOM 1362 C CA . SER A 1 188 ? -12.589 -11.423 3.784 1.00 88.31 188 SER A CA 1
ATOM 1363 C C . SER A 1 188 ? -13.663 -11.020 4.808 1.00 88.31 188 SER A C 1
ATOM 1365 O O . SER A 1 188 ? -14.390 -11.853 5.366 1.00 88.31 188 SER A O 1
ATOM 1367 N N . GLY A 1 189 ? -13.717 -9.725 5.123 1.00 91.69 189 GLY A N 1
ATOM 1368 C CA . GLY A 1 189 ? -14.587 -9.179 6.165 1.00 91.69 189 GLY A CA 1
ATOM 1369 C C . GLY A 1 189 ? -14.116 -9.438 7.599 1.00 91.69 189 GLY A C 1
ATOM 1370 O O . GLY A 1 189 ? -14.854 -9.116 8.530 1.00 91.69 189 GLY A O 1
ATOM 1371 N N . TYR A 1 190 ? -12.943 -10.046 7.816 1.00 95.50 190 TYR A N 1
ATOM 1372 C CA . TYR A 1 190 ? -12.371 -10.203 9.156 1.00 95.50 190 TYR A CA 1
ATOM 1373 C C . TYR A 1 190 ? -11.916 -8.866 9.753 1.00 95.50 190 TYR A C 1
ATOM 1375 O O . TYR A 1 190 ? -12.235 -8.575 10.904 1.00 95.50 190 TYR A O 1
ATOM 1383 N N . TYR A 1 191 ? -11.222 -8.042 8.969 1.00 96.44 191 TYR A N 1
ATOM 1384 C CA . TYR A 1 191 ? -10.806 -6.712 9.395 1.00 96.44 191 TYR A CA 1
ATOM 1385 C C . TYR A 1 191 ? -11.811 -5.650 8.945 1.00 96.44 191 TYR A C 1
ATOM 1387 O O . TYR A 1 191 ? -12.335 -5.691 7.828 1.00 96.44 191 TYR A O 1
ATOM 1395 N N . LYS A 1 192 ? -12.055 -4.666 9.812 1.00 97.56 192 LYS A N 1
ATOM 1396 C CA . LYS A 1 192 ? -12.813 -3.452 9.503 1.00 97.56 192 LYS A CA 1
ATOM 1397 C C . LYS A 1 192 ? -11.939 -2.216 9.637 1.00 97.56 192 LYS A C 1
ATOM 1399 O O . LYS A 1 192 ? -11.194 -2.099 10.605 1.00 97.56 192 LYS A O 1
ATOM 1404 N N . LEU A 1 193 ? -12.081 -1.293 8.696 1.00 96.75 193 LEU A N 1
ATOM 1405 C CA . LEU A 1 193 ? -11.429 0.008 8.662 1.00 96.75 193 LEU A CA 1
ATOM 1406 C C . LEU A 1 193 ? -12.363 1.092 9.207 1.00 96.75 193 LEU A C 1
ATOM 1408 O O . LEU A 1 193 ? -13.542 1.162 8.852 1.00 96.75 193 LEU A O 1
ATOM 1412 N N . PHE A 1 194 ? -11.804 1.978 10.021 1.00 97.31 194 PHE A N 1
ATOM 1413 C CA . PHE A 1 194 ? -12.470 3.140 10.585 1.00 97.31 194 PHE A CA 1
ATOM 1414 C C . PHE A 1 194 ? -11.635 4.386 10.300 1.00 97.31 194 PHE A C 1
ATOM 1416 O O . PHE A 1 194 ? -10.471 4.487 10.702 1.00 97.31 194 PHE A O 1
ATOM 1423 N N . THR A 1 195 ? -12.234 5.346 9.602 1.00 95.69 195 THR A N 1
ATOM 1424 C CA . THR A 1 195 ? -11.602 6.634 9.311 1.00 95.69 195 THR A CA 1
ATOM 1425 C C . THR A 1 195 ? -11.430 7.437 10.595 1.00 95.69 195 THR A C 1
ATOM 1427 O O . THR A 1 195 ? -12.386 7.615 11.348 1.00 95.69 195 THR A O 1
ATOM 1430 N N . VAL A 1 196 ? -10.216 7.933 10.839 1.00 95.88 196 VAL A N 1
ATOM 1431 C CA . VAL A 1 196 ? -9.925 8.857 11.945 1.00 95.88 196 VAL A CA 1
ATOM 1432 C C . VAL A 1 196 ? -9.796 10.287 11.422 1.00 95.88 196 VAL A C 1
ATOM 1434 O O . VAL A 1 196 ? -10.415 11.198 11.963 1.00 95.88 196 VAL A O 1
ATOM 1437 N N . GLY A 1 197 ? -9.018 10.479 10.357 1.00 91.31 197 GLY A N 1
ATOM 1438 C CA . GLY A 1 197 ? -8.801 11.770 9.701 1.00 91.31 197 GLY A CA 1
ATOM 1439 C C . GLY A 1 197 ? -8.556 11.593 8.205 1.00 91.31 197 GLY A C 1
ATOM 1440 O O . GLY A 1 197 ? -8.998 10.607 7.622 1.00 91.31 197 GLY A O 1
ATOM 1441 N N . THR A 1 198 ? -7.831 12.512 7.567 1.00 87.50 198 THR A N 1
ATOM 1442 C CA . THR A 1 198 ? -7.492 12.380 6.137 1.00 87.50 198 THR A CA 1
ATOM 1443 C C . THR A 1 198 ? -6.587 11.172 5.890 1.00 87.50 198 THR A C 1
ATOM 1445 O O . THR A 1 198 ? -6.909 10.343 5.040 1.00 87.50 198 THR A O 1
ATOM 1448 N N . ASN A 1 199 ? -5.544 11.005 6.708 1.00 87.00 199 ASN A N 1
ATOM 1449 C CA . ASN A 1 199 ? -4.531 9.955 6.545 1.00 87.00 199 ASN A CA 1
ATOM 1450 C C . ASN A 1 199 ? -4.715 8.812 7.549 1.00 87.00 199 ASN A C 1
ATOM 1452 O O . ASN A 1 199 ? -4.580 7.640 7.214 1.00 87.00 199 ASN A O 1
ATOM 1456 N N . ASP A 1 200 ? -5.089 9.159 8.773 1.00 93.56 200 ASP A N 1
ATOM 1457 C CA . ASP A 1 200 ? -5.165 8.253 9.904 1.00 93.56 200 ASP A CA 1
ATOM 1458 C C . ASP A 1 200 ? -6.341 7.270 9.800 1.00 93.56 200 ASP A C 1
ATOM 1460 O O . ASP A 1 200 ? -7.489 7.673 9.547 1.00 93.56 200 ASP A O 1
ATOM 1464 N N . ARG A 1 201 ? -6.097 5.986 10.077 1.00 95.75 201 ARG A N 1
ATOM 1465 C CA . ARG A 1 201 ? -7.130 4.942 10.175 1.00 95.75 201 ARG A CA 1
ATOM 1466 C C . ARG A 1 201 ? -6.903 4.059 11.393 1.00 95.75 201 ARG A C 1
ATOM 1468 O O . ARG A 1 201 ? -5.769 3.750 11.751 1.00 95.75 201 ARG A O 1
ATOM 1475 N N . VAL A 1 202 ? -7.997 3.595 11.986 1.00 98.00 202 VAL A N 1
ATOM 1476 C CA . VAL A 1 202 ? -7.993 2.461 12.916 1.00 98.00 202 VAL A CA 1
ATOM 1477 C C . VAL A 1 202 ? -8.518 1.243 12.174 1.00 98.00 202 VAL A C 1
ATOM 1479 O O . VAL A 1 202 ? -9.507 1.335 11.451 1.00 98.00 202 VAL A O 1
ATOM 1482 N N . ILE A 1 203 ? -7.874 0.099 12.364 1.00 97.75 203 ILE A N 1
ATOM 1483 C CA . ILE A 1 203 ? -8.326 -1.187 11.842 1.00 97.75 203 ILE A CA 1
ATOM 1484 C C . ILE A 1 203 ? -8.614 -2.097 13.029 1.00 97.75 203 ILE A C 1
ATOM 1486 O O . ILE A 1 203 ? -7.812 -2.180 13.956 1.00 97.75 203 ILE A O 1
ATOM 1490 N N . SER A 1 204 ? -9.757 -2.774 13.009 1.00 97.88 204 SER A N 1
ATOM 1491 C CA . SER A 1 204 ? -10.140 -3.740 14.039 1.00 97.88 204 SER A CA 1
ATOM 1492 C C . SER A 1 204 ? -10.406 -5.101 13.424 1.00 97.88 204 SER A C 1
ATOM 1494 O O . SER A 1 204 ? -11.090 -5.189 12.404 1.00 97.88 204 SER A O 1
ATOM 1496 N N . GLY A 1 205 ? -9.868 -6.153 14.036 1.00 97.06 205 GLY A N 1
ATOM 1497 C CA . GLY A 1 205 ? -10.219 -7.528 13.696 1.00 97.06 205 GLY A CA 1
ATOM 1498 C C . GLY A 1 205 ? -11.396 -8.045 14.521 1.00 97.06 205 GLY A C 1
ATOM 1499 O O . GLY A 1 205 ? -11.767 -7.476 15.550 1.00 97.06 205 GLY A O 1
ATOM 1500 N N . LYS A 1 206 ? -12.000 -9.150 14.071 1.00 95.44 206 LYS A N 1
ATOM 1501 C CA . LYS A 1 206 ? -13.153 -9.773 14.750 1.00 95.44 206 LYS A CA 1
ATOM 1502 C C . LYS A 1 206 ? -12.850 -10.243 16.177 1.00 95.44 206 LYS A C 1
ATOM 1504 O O . LYS A 1 206 ? -13.795 -10.376 16.952 1.00 95.44 206 LYS A O 1
ATOM 1509 N N . ALA A 1 207 ? -11.587 -10.496 16.525 1.00 94.88 207 ALA A N 1
ATOM 1510 C CA . ALA A 1 207 ? -11.186 -10.894 17.874 1.00 94.88 207 ALA A CA 1
ATOM 1511 C C . ALA A 1 207 ? -10.905 -9.693 18.806 1.00 94.88 207 ALA A C 1
ATOM 1513 O O . ALA A 1 207 ? -10.572 -9.888 19.974 1.00 94.88 207 ALA A O 1
ATOM 1514 N N . GLY A 1 208 ? -11.103 -8.456 18.331 1.00 94.81 208 GLY A N 1
ATOM 1515 C CA . GLY A 1 208 ? -10.965 -7.228 19.119 1.00 94.81 208 GLY A CA 1
ATOM 1516 C C . GLY A 1 208 ? -9.555 -6.636 19.137 1.00 94.81 208 GLY A C 1
ATOM 1517 O O . GLY A 1 208 ? -9.324 -5.620 19.793 1.00 94.81 208 GLY A O 1
ATOM 1518 N N . GLU A 1 209 ? -8.616 -7.231 18.408 1.00 96.06 209 GLU A N 1
ATOM 1519 C CA . GLU A 1 209 ? -7.318 -6.642 18.120 1.00 96.06 209 GLU A CA 1
ATOM 1520 C C . GLU A 1 209 ? -7.465 -5.346 17.314 1.00 96.06 209 GLU A C 1
ATOM 1522 O O . GLU A 1 209 ? -8.401 -5.167 16.524 1.00 96.06 209 GLU A O 1
ATOM 1527 N N . LEU A 1 210 ? -6.523 -4.428 17.527 1.00 98.00 210 LEU A N 1
ATOM 1528 C CA . LEU A 1 210 ? -6.552 -3.090 16.957 1.00 98.00 210 LEU A CA 1
ATOM 1529 C C . LEU A 1 210 ? -5.196 -2.744 16.347 1.00 98.00 210 LEU A C 1
ATOM 1531 O O . LEU A 1 210 ? -4.160 -2.843 17.010 1.00 98.00 210 LEU A O 1
ATOM 1535 N N . ALA A 1 211 ? -5.222 -2.277 15.106 1.00 97.44 211 ALA A N 1
ATOM 1536 C CA . ALA A 1 211 ? -4.096 -1.649 14.437 1.00 97.44 211 ALA A CA 1
ATOM 1537 C C . ALA A 1 211 ? -4.406 -0.176 14.140 1.00 97.44 211 ALA A C 1
ATOM 1539 O O . ALA A 1 211 ? -5.561 0.227 13.996 1.00 97.44 211 ALA A O 1
ATOM 1540 N N . TYR A 1 212 ? -3.359 0.628 14.044 1.00 97.25 212 TYR A N 1
ATOM 1541 C CA . TYR A 1 212 ? -3.411 2.035 13.685 1.00 97.25 212 TYR A CA 1
ATOM 1542 C C . TYR A 1 212 ? -2.419 2.299 12.561 1.00 97.25 212 TYR A C 1
ATOM 1544 O O . TYR A 1 212 ? -1.260 1.884 12.649 1.00 97.25 212 TYR A O 1
ATOM 1552 N N . THR A 1 213 ? -2.883 3.003 11.534 1.00 94.31 213 THR A N 1
ATOM 1553 C CA . THR A 1 213 ? -2.043 3.549 10.470 1.00 94.31 213 THR A CA 1
ATOM 1554 C C . THR A 1 213 ? -2.193 5.072 10.475 1.00 94.31 213 THR A C 1
ATOM 1556 O O . THR A 1 213 ? -3.271 5.576 10.156 1.00 94.31 213 THR A O 1
ATOM 1559 N N . PRO A 1 214 ? -1.179 5.827 10.938 1.00 92.38 214 PRO A N 1
ATOM 1560 C CA . PRO A 1 214 ? -1.245 7.290 11.021 1.00 92.38 214 PRO A CA 1
ATOM 1561 C C . PRO A 1 214 ? -1.061 7.990 9.667 1.00 92.38 214 PRO A C 1
ATOM 1563 O O . PRO A 1 214 ? -1.271 9.191 9.550 1.00 92.38 214 PRO A O 1
ATOM 1566 N N . ASP A 1 215 ? -0.623 7.258 8.655 1.00 88.44 215 ASP A N 1
ATOM 1567 C CA . ASP A 1 215 ? 0.045 7.771 7.462 1.00 88.44 215 ASP A CA 1
ATOM 1568 C C . ASP A 1 215 ? -0.481 7.086 6.200 1.00 88.44 215 ASP A C 1
ATOM 1570 O O . ASP A 1 215 ? 0.268 6.781 5.278 1.00 88.44 215 ASP A O 1
ATOM 1574 N N . HIS A 1 216 ? -1.797 6.863 6.156 1.00 85.81 216 HIS A N 1
ATOM 1575 C CA . HIS A 1 216 ? -2.491 6.384 4.968 1.00 85.81 216 HIS A CA 1
ATOM 1576 C C . HIS A 1 216 ? -1.894 5.081 4.407 1.00 85.81 216 HIS A C 1
ATOM 1578 O O . HIS A 1 216 ? -1.555 4.981 3.228 1.00 85.81 216 HIS A O 1
ATOM 1584 N N . TYR A 1 217 ? -1.794 4.078 5.283 1.00 88.19 217 TYR A N 1
ATOM 1585 C CA . TYR A 1 217 ? -1.303 2.727 5.000 1.00 88.19 217 TYR A CA 1
ATOM 1586 C C . TYR A 1 217 ? 0.212 2.597 4.787 1.00 88.19 217 TYR A C 1
ATOM 1588 O O . TYR A 1 217 ? 0.684 1.509 4.464 1.00 88.19 217 TYR A O 1
ATOM 1596 N N . ALA A 1 218 ? 0.995 3.657 5.012 1.00 83.12 218 ALA A N 1
ATOM 1597 C CA . ALA A 1 218 ? 2.455 3.572 4.940 1.00 83.12 218 ALA A CA 1
ATOM 1598 C C . ALA A 1 218 ? 3.053 2.787 6.124 1.00 83.12 218 ALA A C 1
ATOM 1600 O O . ALA A 1 218 ? 3.961 1.970 5.959 1.00 83.12 218 ALA A O 1
ATOM 1601 N N . THR A 1 219 ? 2.522 2.977 7.335 1.00 88.31 219 THR A N 1
ATOM 1602 C CA . THR A 1 219 ? 2.924 2.228 8.528 1.00 88.31 219 THR A CA 1
ATOM 1603 C C . THR A 1 219 ? 1.733 1.657 9.282 1.00 88.31 219 THR A C 1
ATOM 1605 O O . THR A 1 219 ? 0.643 2.225 9.320 1.00 88.31 219 THR A O 1
ATOM 1608 N N . PHE A 1 220 ? 1.963 0.512 9.930 1.00 92.81 220 PHE A N 1
ATOM 1609 C CA . PHE A 1 220 ? 0.977 -0.172 10.758 1.00 92.81 220 PHE A CA 1
ATOM 1610 C C . PHE A 1 220 ? 1.562 -0.450 12.133 1.00 92.81 220 PHE A C 1
ATOM 1612 O O . PHE A 1 220 ? 2.654 -1.007 12.272 1.00 92.81 220 PHE A O 1
ATOM 1619 N N . LYS A 1 221 ? 0.815 -0.074 13.167 1.00 95.25 221 LYS A N 1
ATOM 1620 C CA . LYS A 1 221 ? 1.184 -0.314 14.560 1.00 95.25 221 LYS A CA 1
ATOM 1621 C C . LYS A 1 221 ? 0.042 -1.002 15.282 1.00 95.25 221 LYS A C 1
ATOM 1623 O O . LYS A 1 221 ? -1.102 -0.584 15.133 1.00 95.25 221 LYS A O 1
ATOM 1628 N N . ARG A 1 222 ? 0.324 -2.012 16.106 1.00 96.81 222 ARG A N 1
ATOM 1629 C CA . ARG A 1 222 ? -0.695 -2.554 17.015 1.00 96.81 222 ARG A CA 1
ATOM 1630 C C . ARG A 1 222 ? -0.940 -1.580 18.161 1.00 96.81 222 ARG A C 1
ATOM 1632 O O . ARG A 1 222 ? 0.013 -1.079 18.763 1.00 96.81 222 ARG A O 1
ATOM 1639 N N . ILE A 1 223 ? -2.206 -1.335 18.474 1.00 98.19 223 ILE A N 1
ATOM 1640 C CA . ILE A 1 223 ? -2.601 -0.503 19.608 1.00 98.19 223 ILE A CA 1
ATOM 1641 C C . ILE A 1 223 ? -2.530 -1.351 20.877 1.00 98.19 223 ILE A C 1
ATOM 1643 O O . ILE A 1 223 ? -3.187 -2.387 20.974 1.00 98.19 223 ILE A O 1
ATOM 1647 N N . ASP A 1 224 ? -1.771 -0.892 21.869 1.00 96.75 224 ASP A N 1
ATOM 1648 C CA . ASP A 1 224 ? -1.860 -1.416 23.229 1.00 96.75 224 ASP A CA 1
ATOM 1649 C C . ASP A 1 224 ? -2.759 -0.538 24.093 1.00 96.75 224 ASP A C 1
ATOM 1651 O O . ASP A 1 224 ? -2.443 0.610 24.403 1.00 96.75 224 ASP A O 1
ATOM 1655 N N . LEU A 1 225 ? -3.881 -1.120 24.505 1.00 95.75 225 LEU A N 1
ATOM 1656 C CA . LEU A 1 225 ? -4.895 -0.467 25.325 1.00 95.75 225 LEU A CA 1
ATOM 1657 C C . LEU A 1 225 ? -4.462 -0.262 26.781 1.00 95.75 225 LEU A C 1
ATOM 1659 O O . LEU A 1 225 ? -5.103 0.515 27.484 1.00 95.75 225 LEU A O 1
ATOM 1663 N N . ASN A 1 226 ? -3.405 -0.941 27.232 1.00 92.50 226 ASN A N 1
ATOM 1664 C CA . ASN A 1 226 ? -2.942 -0.902 28.620 1.00 92.50 226 ASN A CA 1
ATOM 1665 C C . ASN A 1 226 ? -1.806 0.107 28.861 1.00 92.50 226 ASN A C 1
ATOM 1667 O O . ASN A 1 226 ? -1.174 0.068 29.917 1.00 92.50 226 ASN A O 1
ATOM 1671 N N . SER A 1 227 ? -1.523 0.985 27.892 1.00 86.75 227 SER A N 1
ATOM 1672 C CA . SER A 1 227 ? -0.399 1.936 27.928 1.00 86.75 227 SER A CA 1
ATOM 1673 C C . SER A 1 227 ? -0.775 3.339 27.492 1.00 86.75 227 SER A C 1
ATOM 1675 O O . SER A 1 227 ? -1.653 3.473 26.612 1.00 86.75 227 SER A O 1
#

pLDDT: mean 87.44, std 16.7, range [36.31, 98.75]

Foldseek 3Di:
DDDDDDDDDDDPPPPPPPPPPDPPDPDPPPPDQAAPPPPPPAAADAQVVDPVLSVVQLVCVLVVDPAPCNVQFFDWDQCPVSQHHDDDGRQKTKHQRDDPPDPDSAQWIWIAGLQQWIWIDNHNPPGIHTYQHQCLDPDDAPPCVSFAADELVRDDPLVVVQLVCVVVVNDDFAWDPSNNNNHHDDPTSQKTWDDSDPQKIWIAGPVGWIWIDHGNNSGIHTYDHVD

Sequence (227 aa):
MTNYRSRLAAVLLALLATLFAGTATPSPAVAAQNACGNLSGFSHTTLSALPAEATTTYNLIQTDGPFPYPNNDGVVFDNREGILPACASGYYHEYTVPTPGSSTRGTRRIVTGSAGEYFYTGDHYATFKLIDIGGGGTHACGDLSGLAKIGYSQLSSAAKTVVGNVRSGTATGTTYENREGVLPSCASGYYKLFTVGTNDRVISGKAGELAYTPDHYATFKRIDLNS

Nearest PDB structures (foldseek):
  4j5k-assembly3_B-2  TM=9.742E-01  e=3.399E-11  Kitasatospora aureofaciens
  1ucj-assembly2_B  TM=9.733E-01  e=4.280E-11  Kitasatospora aureofaciens
  1ucl-assembly2_B  TM=9.735E-01  e=5.089E-11  Kitasatospora aureofaciens
  1mgr-assembly1_A  TM=9.717E-01  e=1.141E-10  Kitasatospora aureofaciens
  3d5g-assembly3_C  TM=9.875E-01  e=1.363E-09  Kitasatospora aureofaciens